Protein AF-A0A0Q4XYC4-F1 (afdb_monomer_lite)

Sequence (259 aa):
MAWRAELAKGFPEPFIATEAAGHSLASALCPRHVRDNAAMSAADFLLSPAVQAILKLAFSEPARAFAADDFARQAKLALPEVEATLAHLASSGVLVQADTADDQPPAWCANTAFVFYAELRRIALKSFAAAEPLRAMLRSKFKGQVERAFLLGEDPATQMLSLLIVHGEDAPDKAVLDQALKKLIKSRAIHQHVHALVMPATRFDALKAGDNLLAQLAVDTCIDISPSPQRKPATKAAATQPVGLLEKARRRLAGLTRA

pLDDT: mean 78.31, std 21.94, range [27.62, 97.31]

Structure (mmCIF, N/CA/C/O backbone):
data_AF-A0A0Q4XYC4-F1
#
_entry.id   AF-A0A0Q4XYC4-F1
#
loop_
_atom_site.group_PDB
_atom_site.id
_atom_site.type_symbol
_atom_site.label_atom_id
_atom_site.label_alt_id
_atom_site.label_comp_id
_atom_site.label_asym_id
_atom_site.label_entity_id
_atom_site.label_seq_id
_atom_site.pdbx_PDB_ins_code
_atom_site.Cartn_x
_atom_site.Cartn_y
_atom_site.Cartn_z
_atom_site.occupancy
_atom_site.B_iso_or_equiv
_atom_site.auth_seq_id
_atom_site.auth_comp_id
_atom_site.auth_asym_id
_atom_site.auth_atom_id
_atom_site.pdbx_PDB_model_num
ATOM 1 N N . MET A 1 1 ? 5.258 20.059 79.074 1.00 42.03 1 MET A N 1
ATOM 2 C CA . MET A 1 1 ? 5.550 21.053 78.018 1.00 42.03 1 MET A CA 1
ATOM 3 C C . MET A 1 1 ? 4.207 21.504 77.448 1.00 42.03 1 MET A C 1
ATOM 5 O O . MET A 1 1 ? 3.532 20.684 76.851 1.00 42.03 1 MET A O 1
ATOM 9 N N . ALA A 1 2 ? 3.617 22.561 78.020 1.00 36.78 2 ALA A N 1
ATOM 10 C CA . ALA A 1 2 ? 3.545 23.922 77.447 1.00 36.78 2 ALA A CA 1
ATOM 11 C C . ALA A 1 2 ? 2.663 23.962 76.170 1.00 36.78 2 ALA A C 1
ATOM 13 O O . ALA A 1 2 ? 3.102 23.497 75.130 1.00 36.78 2 ALA A O 1
ATOM 14 N N . TRP A 1 3 ? 1.345 24.192 76.297 1.00 29.52 3 TRP A N 1
ATOM 15 C CA . TRP A 1 3 ? 0.615 25.492 76.259 1.00 29.52 3 TRP A CA 1
ATOM 16 C C . TRP A 1 3 ? 0.383 25.970 74.801 1.00 29.52 3 TRP A C 1
ATOM 18 O O . TRP A 1 3 ? 1.356 26.226 74.111 1.00 29.52 3 TRP A O 1
ATOM 28 N N . ARG A 1 4 ? -0.821 25.861 74.204 1.00 41.88 4 ARG A N 1
ATOM 29 C CA . ARG A 1 4 ? -2.075 26.670 74.303 1.00 41.88 4 ARG A CA 1
ATOM 30 C C . ARG A 1 4 ? -2.125 27.809 73.261 1.00 41.88 4 ARG A C 1
ATOM 32 O O . ARG A 1 4 ? -1.137 28.515 73.114 1.00 41.88 4 ARG A O 1
ATOM 39 N N . ALA A 1 5 ? -3.346 28.040 72.753 1.00 44.34 5 ALA A N 1
ATOM 40 C CA . ALA A 1 5 ? -3.912 29.322 72.292 1.00 44.34 5 ALA A CA 1
ATOM 41 C C . ALA A 1 5 ? -3.428 29.889 70.933 1.00 44.34 5 ALA A C 1
ATOM 43 O O . ALA A 1 5 ? -2.279 29.704 70.571 1.00 44.34 5 ALA A O 1
ATOM 44 N N . GLU A 1 6 ? -4.176 30.664 70.137 1.00 37.88 6 GLU A N 1
ATOM 45 C CA . GLU A 1 6 ? -5.597 31.042 69.991 1.00 37.88 6 GLU A CA 1
ATOM 46 C C . GLU A 1 6 ? -5.649 32.114 68.865 1.00 37.88 6 GLU A C 1
ATOM 48 O O . GLU A 1 6 ? -4.623 32.718 68.560 1.00 37.88 6 GLU A O 1
ATOM 53 N N . LEU A 1 7 ? -6.855 32.407 68.355 1.00 40.38 7 LEU A N 1
ATOM 54 C CA . LEU A 1 7 ? -7.284 33.634 67.640 1.00 40.38 7 LEU A CA 1
ATOM 55 C C . LEU A 1 7 ? -6.906 33.754 66.144 1.00 40.38 7 LEU A C 1
ATOM 57 O O . LEU A 1 7 ? -5.739 33.767 65.791 1.00 40.38 7 LEU A O 1
ATOM 61 N N . ALA A 1 8 ? -7.830 33.741 65.171 1.00 38.34 8 ALA A N 1
ATOM 62 C CA . ALA A 1 8 ? -9.085 34.485 64.932 1.00 38.34 8 ALA A CA 1
ATOM 63 C C . ALA A 1 8 ? -8.911 35.857 64.239 1.00 38.34 8 ALA A C 1
ATOM 65 O O . ALA A 1 8 ? -8.097 36.669 64.668 1.00 38.34 8 ALA A O 1
ATOM 66 N N . LYS A 1 9 ? -9.850 36.125 63.304 1.00 38.41 9 LYS A N 1
ATOM 67 C CA . LYS A 1 9 ? -10.252 37.414 62.671 1.00 38.41 9 LYS A CA 1
ATOM 68 C C . LYS A 1 9 ? -9.410 37.840 61.449 1.00 38.41 9 LYS A C 1
ATOM 70 O O . LYS A 1 9 ? -8.196 37.810 61.515 1.00 38.41 9 LYS A O 1
ATOM 75 N N . GLY A 1 10 ? -9.961 38.289 60.316 1.00 32.56 10 GLY A N 1
ATOM 76 C CA . GLY A 1 10 ? -11.341 38.575 59.915 1.00 32.56 10 GLY A CA 1
ATOM 77 C C . GLY A 1 10 ? -11.403 39.287 58.543 1.00 32.56 10 GLY A C 1
ATOM 78 O O . GLY A 1 10 ? -10.365 39.689 58.027 1.00 32.56 10 GLY A O 1
ATOM 79 N N . PHE A 1 11 ? -12.647 39.498 58.070 1.00 35.94 11 PHE A N 1
ATOM 80 C CA . PHE A 1 11 ? -13.134 40.443 57.029 1.00 35.94 11 PHE A CA 1
ATOM 81 C C . PHE A 1 11 ? -12.948 40.087 55.527 1.00 35.94 11 PHE A C 1
ATOM 83 O O . PHE A 1 11 ? -11.969 39.438 55.182 1.00 35.94 11 PHE A O 1
ATOM 90 N N . PRO A 1 12 ? -13.788 40.617 54.597 1.00 48.38 12 PRO A N 1
ATOM 91 C CA . PRO A 1 12 ? -15.258 40.498 54.475 1.00 48.38 12 PRO A CA 1
ATOM 92 C C . PRO A 1 12 ? -15.746 40.180 53.020 1.00 48.38 12 PRO A C 1
ATOM 94 O O . PRO A 1 12 ? -15.005 40.325 52.055 1.00 48.38 12 PRO A O 1
ATOM 97 N N . GLU A 1 13 ? -17.021 39.801 52.857 1.00 42.50 13 GLU A N 1
ATOM 98 C CA . GLU A 1 13 ? -17.822 39.875 51.599 1.00 42.50 13 GLU A CA 1
ATOM 99 C C . GLU A 1 13 ? -18.320 41.330 51.357 1.00 42.50 13 GLU A C 1
ATOM 101 O O . GLU A 1 13 ? -18.255 42.126 52.299 1.00 42.50 13 GLU A O 1
ATOM 106 N N . PRO A 1 14 ? -19.038 41.692 50.268 1.00 54.28 14 PRO A N 1
ATOM 107 C CA . PRO A 1 14 ? -18.889 41.452 48.822 1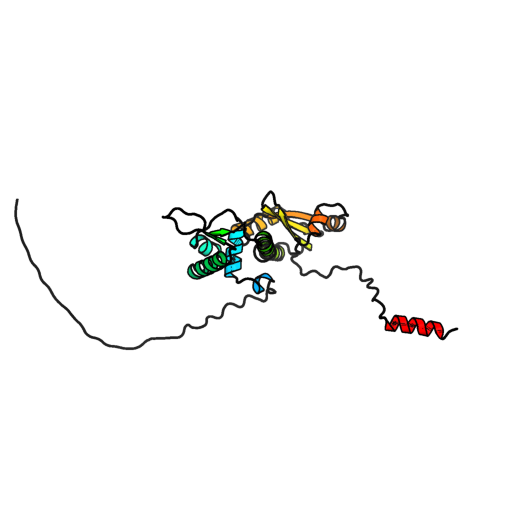.00 54.28 14 PRO A CA 1
ATOM 108 C C . PRO A 1 14 ? -18.769 42.797 48.039 1.00 54.28 14 PRO A C 1
ATOM 110 O O . PRO A 1 14 ? -19.031 43.868 48.589 1.00 54.28 14 PRO A O 1
ATOM 113 N N . PHE A 1 15 ? -18.445 42.787 46.736 1.00 33.12 15 PHE A N 1
ATOM 114 C CA . PHE A 1 15 ? -18.616 43.979 45.878 1.00 33.12 15 PHE A CA 1
ATOM 115 C C . PHE A 1 15 ? -19.348 43.651 44.571 1.00 33.12 15 PHE A C 1
ATOM 117 O O . PHE A 1 15 ? -19.123 42.620 43.940 1.00 33.12 15 PHE A O 1
ATOM 124 N N . ILE A 1 16 ? -20.271 44.547 44.227 1.00 35.12 16 ILE A N 1
ATOM 125 C CA . ILE A 1 16 ? -21.311 44.453 43.203 1.00 35.12 16 ILE A CA 1
ATOM 126 C C . ILE A 1 16 ? -20.808 44.953 41.835 1.00 35.12 16 ILE A C 1
ATOM 128 O O . ILE A 1 16 ? -20.151 45.982 41.770 1.00 35.12 16 ILE A O 1
ATOM 132 N N . ALA A 1 17 ? -21.194 44.201 40.794 1.00 35.34 17 ALA A N 1
ATOM 133 C CA . ALA A 1 17 ? -21.615 44.514 39.411 1.00 35.34 17 ALA A CA 1
ATOM 134 C C . ALA A 1 17 ? -21.085 45.720 38.593 1.00 35.34 17 ALA A C 1
ATOM 136 O O . ALA A 1 17 ? -20.744 46.778 39.104 1.00 35.34 17 ALA A O 1
ATOM 137 N N . THR A 1 18 ? -21.269 45.544 37.269 1.00 32.78 18 THR A N 1
ATOM 138 C CA . THR A 1 18 ? -21.158 46.464 36.105 1.00 32.78 18 THR A CA 1
ATOM 139 C C . THR A 1 18 ? -19.729 46.646 35.562 1.00 32.78 18 THR A C 1
ATOM 141 O O . THR A 1 18 ? -18.794 46.770 36.332 1.00 32.78 18 THR A O 1
ATOM 144 N N . GLU A 1 19 ? -19.426 46.580 34.260 1.00 32.19 19 GLU A N 1
ATOM 145 C CA . GLU A 1 19 ? -20.220 46.855 33.060 1.00 32.19 19 GLU A CA 1
ATOM 146 C C . GLU A 1 19 ? -19.520 46.318 31.783 1.00 32.19 19 GLU A C 1
ATOM 148 O O . GLU A 1 19 ? -18.305 46.152 31.745 1.00 32.19 19 GLU A O 1
ATOM 153 N N . ALA A 1 20 ? -20.331 46.146 30.734 1.00 32.88 20 ALA A N 1
ATOM 154 C CA . ALA A 1 20 ? -20.041 46.417 29.320 1.00 32.88 20 ALA A CA 1
ATOM 155 C C . ALA A 1 20 ? -19.040 45.560 28.501 1.00 32.88 20 ALA A C 1
ATOM 157 O O . ALA A 1 20 ? -17.834 45.764 28.475 1.00 32.88 20 ALA A O 1
ATOM 158 N N . ALA A 1 21 ? -19.655 44.729 27.648 1.00 36.78 21 ALA A N 1
ATOM 159 C CA . ALA A 1 21 ? -19.554 44.794 26.184 1.00 36.78 21 ALA A CA 1
ATOM 160 C C . ALA A 1 21 ? -18.179 44.621 25.505 1.00 36.78 21 ALA A C 1
ATOM 162 O O . ALA A 1 21 ? -17.390 45.547 25.355 1.00 36.78 21 ALA A O 1
ATOM 163 N N . GLY A 1 22 ? -18.000 43.440 24.907 1.00 32.88 22 GLY A N 1
ATOM 164 C CA . GLY A 1 22 ? -16.960 43.183 23.911 1.00 32.88 22 GLY A CA 1
ATOM 165 C C . GLY A 1 22 ? -17.060 41.809 23.246 1.00 32.88 22 GLY A C 1
ATOM 166 O O . GLY A 1 22 ? -16.036 41.201 22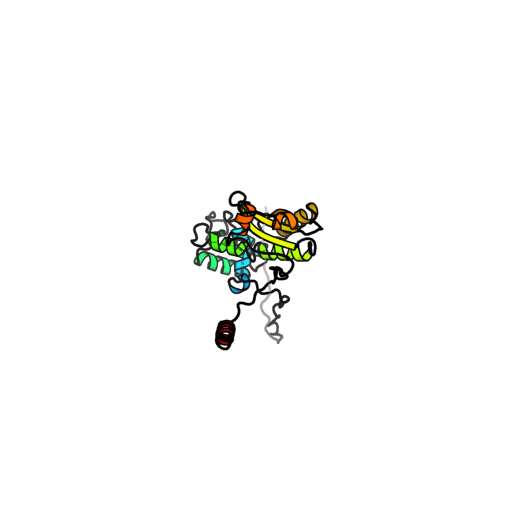.959 1.00 32.88 22 GLY A O 1
ATOM 167 N N . HIS A 1 23 ? -18.268 41.276 23.020 1.00 33.59 23 HIS A N 1
ATOM 168 C CA . HIS A 1 23 ? -18.441 40.055 22.224 1.00 33.59 23 HIS A CA 1
ATOM 169 C C . HIS A 1 23 ? -18.255 40.379 20.737 1.00 33.59 23 HIS A C 1
ATOM 171 O O . HIS A 1 23 ? -19.210 40.683 20.026 1.00 33.59 23 HIS A O 1
ATOM 177 N N . SER A 1 24 ? -17.011 40.300 20.265 1.00 34.34 24 SER A N 1
ATOM 178 C CA . SER A 1 24 ? -16.716 40.182 18.838 1.00 34.34 24 SER A CA 1
ATOM 179 C C . SER A 1 24 ? -16.938 38.730 18.409 1.00 34.34 24 SER A C 1
ATOM 181 O O . SER A 1 24 ? -16.045 37.885 18.468 1.00 34.34 24 SER A O 1
ATOM 183 N N . LEU A 1 25 ? -18.177 38.430 18.019 1.00 37.84 25 LEU A N 1
ATOM 184 C CA . LEU A 1 25 ? -18.537 37.233 17.266 1.00 37.84 25 LEU A CA 1
ATOM 185 C C . LEU A 1 25 ? -18.182 37.458 15.793 1.00 37.84 25 LEU A C 1
ATOM 187 O O . LEU A 1 25 ? -19.028 37.849 14.996 1.00 37.84 25 LEU A O 1
ATOM 191 N N . ALA A 1 26 ? -16.925 37.219 15.431 1.00 35.62 26 ALA A N 1
ATOM 192 C CA . ALA A 1 26 ? -16.516 37.108 14.033 1.00 35.62 26 ALA A CA 1
ATOM 193 C C . ALA A 1 26 ? -15.225 36.291 13.913 1.00 35.62 26 ALA A C 1
ATOM 195 O O . ALA A 1 26 ? -14.146 36.819 13.667 1.00 35.62 26 ALA A O 1
ATOM 196 N N . SER A 1 27 ? -15.332 34.975 14.085 1.00 32.88 27 SER A N 1
ATOM 197 C CA . SER A 1 27 ? -14.345 34.048 13.524 1.00 32.88 27 SER A CA 1
ATOM 198 C C . SER A 1 27 ? -15.055 32.784 13.052 1.00 32.88 27 SER A C 1
ATOM 200 O O . SER A 1 27 ? -14.853 31.676 13.538 1.00 32.88 27 SER A O 1
ATOM 202 N N . ALA A 1 28 ? -15.988 32.997 12.127 1.00 39.00 28 ALA A N 1
ATOM 203 C CA . ALA A 1 28 ? -16.509 31.955 11.268 1.00 39.00 28 ALA A CA 1
ATOM 204 C C . ALA A 1 28 ? -15.809 32.088 9.912 1.00 39.00 28 ALA A C 1
ATOM 206 O O . ALA A 1 28 ? -15.705 33.188 9.376 1.00 39.00 28 ALA A O 1
ATOM 207 N N . LEU A 1 29 ? -15.409 30.936 9.367 1.00 37.00 29 LEU A N 1
ATOM 208 C CA . LEU A 1 29 ? -14.999 30.723 7.976 1.00 37.00 29 LEU A CA 1
ATOM 209 C C . LEU A 1 29 ? -13.562 31.147 7.638 1.00 37.00 29 LEU A C 1
ATOM 211 O O . LEU A 1 29 ? -13.324 31.998 6.787 1.00 37.00 29 LEU A O 1
ATOM 215 N N . CYS A 1 30 ? -12.582 30.431 8.196 1.00 27.62 30 CYS A N 1
ATOM 216 C CA . CYS A 1 30 ? -11.337 30.230 7.457 1.00 27.62 30 CYS A CA 1
ATOM 217 C C . CYS A 1 30 ? -11.633 29.297 6.267 1.00 27.62 30 CYS A C 1
ATOM 219 O O . CYS A 1 30 ? -12.065 28.159 6.486 1.00 27.62 30 CYS A O 1
ATOM 221 N N . PRO A 1 31 ? -11.419 29.731 5.015 1.00 36.09 31 PRO A N 1
ATOM 222 C CA . PRO A 1 31 ? -11.586 28.864 3.863 1.00 36.09 31 PRO A CA 1
ATOM 223 C C . PRO A 1 31 ? -10.557 27.735 3.949 1.00 36.09 31 PRO A C 1
ATOM 225 O O . PRO A 1 31 ? -9.351 27.971 4.060 1.00 36.09 31 PRO A O 1
ATOM 228 N N . ARG A 1 32 ? -11.048 26.489 3.915 1.00 41.69 32 ARG A N 1
ATOM 229 C CA . ARG A 1 32 ? -10.218 25.303 3.685 1.00 41.69 32 ARG A CA 1
ATOM 230 C C . ARG A 1 32 ? -9.348 25.600 2.469 1.00 41.69 32 ARG A C 1
ATOM 232 O O . ARG A 1 32 ? -9.882 25.897 1.404 1.00 41.69 32 ARG A O 1
ATOM 239 N N . HIS A 1 33 ? -8.030 25.543 2.652 1.00 35.53 33 HIS A N 1
ATOM 240 C CA . HIS A 1 33 ? -7.063 25.584 1.564 1.00 35.53 33 HIS A CA 1
ATOM 241 C C . HIS A 1 33 ? -7.527 24.612 0.476 1.00 35.53 33 HIS A C 1
ATOM 243 O O . HIS A 1 33 ? -7.478 23.393 0.662 1.00 35.53 33 HIS A O 1
ATOM 249 N N . VAL A 1 34 ? -8.003 25.162 -0.640 1.00 39.78 34 VAL A N 1
ATOM 250 C CA . VAL A 1 34 ? -8.148 24.428 -1.890 1.00 39.78 34 VAL A CA 1
ATOM 251 C C . VAL A 1 34 ? -6.723 24.062 -2.270 1.00 39.78 34 VAL A C 1
ATOM 253 O O . VAL A 1 34 ? -5.962 24.905 -2.736 1.00 39.78 34 VAL A O 1
ATOM 256 N N . ARG A 1 35 ? -6.317 22.830 -1.944 1.00 41.34 35 ARG A N 1
ATOM 257 C CA . ARG A 1 35 ? -5.076 22.274 -2.475 1.00 41.34 35 ARG A CA 1
ATOM 258 C C . ARG A 1 35 ? -5.187 22.328 -3.989 1.00 41.34 35 ARG A C 1
ATOM 260 O O . ARG A 1 35 ? -6.224 21.962 -4.542 1.00 41.34 35 ARG A O 1
ATOM 267 N N . ASP A 1 36 ? -4.113 22.810 -4.601 1.00 37.78 36 ASP A N 1
ATOM 268 C CA . ASP A 1 36 ? -3.897 22.853 -6.038 1.00 37.78 36 ASP A CA 1
ATOM 269 C C . ASP A 1 36 ? -4.435 21.595 -6.708 1.00 37.78 36 ASP A C 1
ATOM 271 O O . ASP A 1 36 ? -4.312 20.503 -6.153 1.00 37.78 36 ASP A O 1
ATOM 275 N N . ASN A 1 37 ? -5.024 21.794 -7.886 1.00 36.94 37 ASN A N 1
ATOM 276 C CA . ASN A 1 37 ? -5.755 20.854 -8.733 1.00 36.94 37 ASN A CA 1
ATOM 277 C C . ASN A 1 37 ? -4.949 19.566 -9.043 1.00 36.94 37 ASN A C 1
ATOM 279 O O . ASN A 1 37 ? -4.514 19.313 -10.165 1.00 36.94 37 ASN A O 1
ATOM 283 N N . ALA A 1 38 ? -4.711 18.744 -8.026 1.00 47.34 38 ALA A N 1
ATOM 284 C CA . ALA A 1 38 ? -4.333 17.356 -8.139 1.00 47.34 38 ALA A CA 1
ATOM 285 C C . ALA A 1 38 ? -5.614 16.644 -8.550 1.00 47.34 38 ALA A C 1
ATOM 287 O O . ALA A 1 38 ? -6.611 16.719 -7.833 1.00 47.34 38 ALA A O 1
ATOM 288 N N . ALA A 1 39 ? -5.611 16.029 -9.733 1.00 55.31 39 ALA A N 1
ATOM 289 C CA . ALA A 1 39 ? -6.719 15.204 -10.196 1.00 55.31 39 ALA A CA 1
ATOM 290 C C . ALA A 1 39 ? -7.244 14.358 -9.024 1.00 55.31 39 ALA A C 1
ATOM 292 O O . ALA A 1 39 ? -6.461 13.616 -8.429 1.00 55.31 39 ALA A O 1
ATOM 293 N N . MET A 1 40 ? -8.521 14.542 -8.661 1.00 61.59 40 MET A N 1
ATOM 294 C CA . MET A 1 40 ? -9.133 13.836 -7.534 1.00 61.59 40 MET A CA 1
ATOM 295 C C . MET A 1 40 ? -8.880 12.341 -7.705 1.00 61.59 40 MET A C 1
ATOM 297 O O . MET A 1 40 ? -9.225 11.770 -8.744 1.00 61.59 40 MET A O 1
ATOM 301 N N . SER A 1 41 ? -8.223 11.719 -6.725 1.00 68.75 41 SER A N 1
ATOM 302 C CA . SER A 1 41 ? -7.987 10.282 -6.777 1.00 68.75 41 SER A CA 1
ATOM 303 C C . SER A 1 41 ? -9.327 9.570 -6.591 1.00 68.75 41 SER A C 1
ATOM 305 O O . SER A 1 41 ? -10.210 10.069 -5.895 1.00 68.75 41 SER A O 1
ATOM 307 N N . ALA A 1 42 ? -9.500 8.379 -7.169 1.00 74.38 42 ALA A N 1
ATOM 308 C CA . ALA A 1 42 ? -10.733 7.603 -6.995 1.00 74.38 42 ALA A CA 1
ATOM 309 C C . ALA A 1 42 ? -11.053 7.343 -5.508 1.00 74.38 42 ALA A C 1
ATOM 311 O O . ALA A 1 42 ? -12.215 7.262 -5.119 1.00 74.38 42 ALA A O 1
ATOM 312 N N . ALA A 1 43 ? -10.024 7.269 -4.661 1.00 79.50 43 ALA A N 1
ATOM 313 C CA . ALA A 1 43 ? -10.194 7.138 -3.221 1.00 79.50 43 ALA A CA 1
ATOM 314 C C . ALA A 1 43 ? -10.783 8.384 -2.548 1.00 79.50 43 ALA A C 1
ATOM 316 O O . ALA A 1 43 ? -11.537 8.231 -1.594 1.00 79.50 43 ALA A O 1
ATOM 317 N N . ASP A 1 44 ? -10.488 9.589 -3.045 1.00 82.06 44 ASP A N 1
ATOM 318 C CA . ASP A 1 44 ? -11.019 10.844 -2.489 1.00 82.06 44 ASP A CA 1
ATOM 319 C C . ASP A 1 44 ? -12.529 10.967 -2.709 1.00 82.06 44 ASP A C 1
ATOM 321 O O . ASP A 1 44 ? -13.221 11.632 -1.941 1.00 82.06 44 ASP A O 1
ATOM 325 N N . PHE A 1 45 ? -13.043 10.289 -3.738 1.00 84.31 45 PHE A N 1
ATOM 326 C CA . PHE A 1 45 ? -14.475 10.157 -3.983 1.00 84.31 45 PHE A CA 1
ATOM 327 C C . PHE A 1 45 ? -15.136 9.113 -3.069 1.00 84.31 45 PHE A C 1
ATOM 329 O O . PHE A 1 45 ? -16.256 9.319 -2.613 1.00 84.31 45 PHE A O 1
ATOM 336 N N . LEU A 1 46 ? -14.461 7.987 -2.811 1.00 86.56 46 LEU A N 1
ATOM 337 C CA . LEU A 1 46 ? -15.045 6.846 -2.095 1.00 86.56 46 LEU A CA 1
ATOM 338 C C . LEU A 1 46 ? -14.913 6.935 -0.570 1.00 86.56 46 LEU A C 1
ATOM 340 O O . LEU A 1 46 ? -15.765 6.415 0.145 1.00 86.56 46 LEU A O 1
ATOM 344 N N . LEU A 1 47 ? -13.832 7.530 -0.065 1.00 91.12 47 LEU A N 1
ATOM 345 C CA . LEU A 1 47 ? -13.448 7.473 1.343 1.00 91.12 47 LEU A CA 1
ATOM 346 C C . LEU A 1 47 ? -13.040 8.856 1.837 1.00 91.12 47 LEU A C 1
ATOM 348 O O . LEU A 1 47 ? -12.224 9.539 1.213 1.00 91.12 47 LEU A O 1
ATOM 352 N N . SER A 1 48 ? -13.550 9.241 3.007 1.00 93.06 48 SER A N 1
ATOM 353 C CA . SER A 1 48 ? -13.161 10.504 3.630 1.00 93.06 48 SER A CA 1
ATOM 354 C C . SER A 1 48 ? -11.660 10.515 3.966 1.00 93.06 48 SER A C 1
ATOM 356 O O . SER A 1 48 ? -11.083 9.461 4.257 1.00 93.06 48 SER A O 1
ATOM 358 N N . PRO A 1 49 ? -11.005 11.690 3.995 1.00 92.44 49 PRO A N 1
ATOM 359 C CA . PRO A 1 49 ? -9.589 11.783 4.351 1.00 92.44 49 PRO A CA 1
ATOM 360 C C . PRO A 1 49 ? -9.251 11.168 5.717 1.00 92.44 49 PRO A C 1
ATOM 362 O O . PRO A 1 49 ? -8.186 10.567 5.863 1.00 92.44 49 PRO A O 1
ATOM 365 N N . ALA A 1 50 ? -10.159 11.271 6.695 1.00 94.62 50 ALA A N 1
ATOM 366 C CA . ALA A 1 50 ? -9.994 10.666 8.014 1.00 94.62 50 ALA A CA 1
ATOM 367 C C . ALA A 1 50 ? -9.986 9.130 7.945 1.00 94.62 50 ALA A C 1
ATOM 369 O O . ALA A 1 50 ? -9.075 8.492 8.478 1.00 94.62 50 ALA A O 1
ATOM 370 N N . VAL A 1 51 ? -10.937 8.539 7.207 1.00 96.12 51 VAL A N 1
ATOM 371 C CA . VAL A 1 51 ? -10.983 7.088 6.960 1.00 96.12 51 VAL A CA 1
ATOM 372 C C . VAL A 1 51 ? -9.721 6.638 6.236 1.00 96.12 51 VAL A C 1
ATOM 374 O O . VAL A 1 51 ? -9.069 5.697 6.679 1.00 96.12 51 VAL A O 1
ATOM 377 N N . GLN A 1 52 ? -9.325 7.332 5.166 1.00 95.06 52 GLN A N 1
ATOM 378 C CA . GLN A 1 52 ? -8.098 7.004 4.445 1.00 95.06 52 GLN A CA 1
ATOM 379 C C . GLN A 1 52 ? -6.883 7.013 5.383 1.00 95.06 52 GLN A C 1
ATOM 381 O O . GLN A 1 52 ? -6.099 6.070 5.370 1.00 95.06 52 GLN A O 1
ATOM 386 N N . ALA A 1 53 ? -6.721 8.039 6.223 1.00 94.00 53 ALA A N 1
ATOM 387 C CA . ALA A 1 53 ? -5.573 8.150 7.121 1.00 94.00 53 ALA A CA 1
ATOM 388 C C . ALA A 1 53 ? -5.525 7.035 8.182 1.00 94.00 53 ALA A C 1
ATOM 390 O O . ALA A 1 53 ? -4.451 6.489 8.433 1.00 94.00 53 ALA A O 1
ATOM 391 N N . ILE A 1 54 ? -6.672 6.650 8.751 1.00 95.56 54 ILE A N 1
ATOM 392 C CA . ILE A 1 54 ? -6.757 5.519 9.687 1.00 95.56 54 ILE A CA 1
ATOM 393 C C . ILE A 1 54 ? -6.451 4.199 8.971 1.00 95.56 54 ILE A C 1
ATOM 395 O O . ILE A 1 54 ? -5.627 3.420 9.450 1.00 95.56 54 ILE A O 1
ATOM 399 N N . LEU A 1 55 ? -7.032 3.966 7.789 1.00 95.50 55 LEU A N 1
ATOM 400 C CA . LEU A 1 55 ? -6.799 2.739 7.021 1.00 95.50 55 LEU A CA 1
ATOM 401 C C . LEU A 1 55 ? -5.348 2.608 6.531 1.00 95.50 55 LEU A C 1
ATOM 403 O O . LEU A 1 55 ? -4.833 1.493 6.495 1.00 95.50 55 LEU A O 1
ATOM 407 N N . LYS A 1 56 ? -4.654 3.716 6.211 1.00 93.62 56 LYS A N 1
ATOM 408 C CA . LYS A 1 56 ? -3.211 3.697 5.876 1.00 93.62 56 LYS A CA 1
ATOM 409 C C . LYS A 1 56 ? -2.382 3.025 6.962 1.00 93.62 56 LYS A C 1
ATOM 411 O O . LYS A 1 56 ? -1.456 2.283 6.638 1.00 93.62 56 LYS A O 1
ATOM 416 N N . LEU A 1 57 ? -2.702 3.324 8.220 1.00 93.56 57 LEU A N 1
ATOM 417 C CA . LEU A 1 57 ? -1.994 2.795 9.376 1.00 93.56 57 LEU A CA 1
ATOM 418 C C . LEU A 1 57 ? -2.489 1.391 9.734 1.00 93.56 57 LEU A C 1
ATOM 420 O O . LEU A 1 57 ? -1.691 0.472 9.853 1.00 93.56 57 LEU A O 1
ATOM 424 N N . ALA A 1 58 ? -3.803 1.191 9.847 1.00 94.31 58 ALA A N 1
ATOM 425 C CA . ALA A 1 58 ? -4.351 -0.105 10.243 1.00 94.31 58 ALA A CA 1
ATOM 426 C C . ALA A 1 58 ? -3.984 -1.222 9.249 1.00 94.31 58 ALA A C 1
ATOM 428 O O . ALA A 1 58 ? -3.697 -2.343 9.651 1.00 94.31 58 ALA A O 1
ATOM 429 N N . PHE A 1 59 ? -3.940 -0.931 7.946 1.00 93.12 59 PHE A N 1
ATOM 430 C CA . PHE A 1 59 ? -3.582 -1.931 6.937 1.00 93.12 59 PHE A CA 1
ATOM 431 C C . PHE A 1 59 ? -2.081 -2.092 6.706 1.00 93.12 59 PHE A C 1
ATOM 433 O O . PHE A 1 59 ? -1.690 -3.024 5.997 1.00 93.12 59 PHE A O 1
ATOM 440 N N . SER A 1 60 ? -1.239 -1.237 7.295 1.00 89.31 60 SER A N 1
ATOM 441 C CA . SER A 1 60 ? 0.211 -1.417 7.225 1.00 89.31 60 SER A CA 1
ATOM 442 C C . SER A 1 60 ? 0.691 -2.577 8.067 1.00 89.31 60 SER A C 1
ATOM 444 O O . SER A 1 60 ? 1.548 -3.339 7.640 1.00 89.31 60 SER A O 1
ATOM 446 N N . GLU A 1 61 ? 0.121 -2.689 9.259 1.00 88.81 61 GLU A N 1
ATOM 447 C CA . GLU A 1 61 ? 0.450 -3.692 10.257 1.00 88.81 61 GLU A CA 1
ATOM 448 C C . GLU A 1 61 ? -0.880 -4.259 10.773 1.00 88.81 61 GLU A C 1
ATOM 450 O O . GLU A 1 61 ? -1.309 -3.909 11.869 1.00 88.81 61 GLU A O 1
ATOM 455 N N . PRO A 1 62 ? -1.579 -5.100 9.988 1.00 89.94 62 PRO A N 1
ATOM 456 C CA . PRO A 1 62 ? -2.957 -5.492 10.296 1.00 89.94 62 PRO A CA 1
ATOM 457 C C . PRO A 1 62 ? -3.106 -6.266 11.608 1.00 89.94 62 PRO A C 1
ATOM 459 O O . PRO A 1 62 ? -4.152 -6.189 12.242 1.00 89.94 62 PRO A O 1
ATOM 462 N N . ALA A 1 63 ? -2.056 -6.972 12.035 1.00 88.06 63 ALA A N 1
ATOM 463 C CA . ALA A 1 63 ? -2.016 -7.684 13.310 1.00 88.06 63 ALA A CA 1
ATOM 464 C C . ALA A 1 63 ? -1.750 -6.766 14.519 1.00 88.06 63 ALA A C 1
ATOM 466 O O . ALA A 1 63 ? -1.878 -7.202 15.660 1.00 88.06 63 ALA A O 1
ATOM 467 N N . ARG A 1 64 ? -1.346 -5.512 14.294 1.00 91.44 64 ARG A N 1
ATOM 468 C CA . ARG A 1 64 ? -1.002 -4.578 15.363 1.00 91.44 64 ARG A CA 1
ATOM 469 C C . ARG A 1 64 ? -2.222 -3.766 15.777 1.00 91.44 64 ARG A C 1
ATOM 471 O O . ARG A 1 64 ? -2.899 -3.170 14.943 1.00 91.44 64 ARG A O 1
ATOM 478 N N . ALA A 1 65 ? -2.452 -3.706 17.084 1.00 93.06 65 ALA A N 1
ATOM 479 C CA . ALA A 1 65 ? -3.425 -2.807 17.680 1.00 93.06 65 ALA A CA 1
ATOM 480 C C . ALA A 1 65 ? -2.797 -1.438 17.974 1.00 93.06 65 ALA A C 1
ATOM 482 O O . ALA A 1 65 ? -1.631 -1.341 18.369 1.00 93.06 65 ALA A O 1
ATOM 483 N N . PHE A 1 66 ? -3.578 -0.382 17.777 1.00 93.75 66 PHE A N 1
ATOM 484 C CA . PHE A 1 66 ? -3.181 1.003 18.015 1.00 93.75 66 PHE A CA 1
ATOM 485 C C . PHE A 1 66 ? -4.225 1.692 18.890 1.00 93.75 66 PHE A C 1
ATOM 487 O O . PHE A 1 66 ? -5.423 1.531 18.657 1.00 93.75 66 PHE A O 1
ATOM 494 N N . ALA A 1 67 ? -3.781 2.488 19.861 1.00 94.50 67 ALA A N 1
ATOM 495 C CA . ALA A 1 67 ? -4.678 3.348 20.630 1.00 94.50 67 ALA A CA 1
ATOM 496 C C . ALA A 1 67 ? -5.151 4.549 19.785 1.00 94.50 67 ALA A C 1
ATOM 498 O O . ALA A 1 67 ? -4.525 4.915 18.784 1.00 94.50 67 ALA A O 1
ATOM 499 N N . ALA A 1 68 ? -6.227 5.216 20.204 1.00 94.88 68 ALA A N 1
ATOM 500 C CA . ALA A 1 68 ? -6.772 6.379 19.494 1.00 94.88 68 ALA A CA 1
ATOM 501 C C . ALA A 1 68 ? -5.745 7.520 19.421 1.00 94.88 68 ALA A C 1
ATOM 503 O O . ALA A 1 68 ? -5.580 8.141 18.372 1.00 94.88 68 ALA A O 1
ATOM 504 N N . ASP A 1 69 ? -4.967 7.718 20.488 1.00 94.25 69 ASP A N 1
ATOM 505 C CA . ASP A 1 69 ? -3.870 8.689 20.527 1.00 94.25 69 ASP A CA 1
ATOM 506 C C . ASP A 1 69 ? -2.755 8.374 19.520 1.00 94.25 69 ASP A C 1
ATOM 508 O O . ASP A 1 69 ? -2.128 9.281 18.957 1.00 94.25 69 ASP A O 1
ATOM 512 N N . ASP A 1 70 ? -2.503 7.089 19.250 1.00 93.06 70 ASP A N 1
ATOM 513 C CA . ASP A 1 70 ? -1.552 6.681 18.220 1.00 93.06 70 ASP A CA 1
ATOM 514 C C . ASP A 1 70 ? -2.077 7.024 16.832 1.00 93.06 70 ASP A C 1
ATOM 516 O O . ASP A 1 70 ? -1.327 7.582 16.026 1.00 93.06 70 ASP A O 1
ATOM 520 N N . PHE A 1 71 ? -3.356 6.758 16.561 1.00 94.25 71 PHE A N 1
ATOM 521 C CA . PHE A 1 71 ? -3.994 7.181 15.318 1.00 94.25 71 PHE A CA 1
ATOM 522 C C . PHE A 1 71 ? -3.964 8.703 15.168 1.00 94.25 71 PHE A C 1
ATOM 524 O O . PHE A 1 71 ? -3.499 9.183 14.138 1.00 94.25 71 PHE A O 1
ATOM 531 N N . ALA A 1 72 ? -4.353 9.472 16.187 1.00 94.31 72 ALA A N 1
ATOM 532 C CA . ALA A 1 72 ? -4.345 10.937 16.150 1.00 94.31 72 ALA A CA 1
ATOM 533 C C . ALA A 1 72 ? -2.951 11.494 15.829 1.00 94.31 72 ALA A C 1
ATOM 535 O O . ALA A 1 72 ? -2.779 12.291 14.900 1.00 94.31 72 ALA A O 1
ATOM 536 N N . ARG A 1 73 ? -1.919 10.991 16.518 1.00 93.00 73 ARG A N 1
ATOM 537 C CA . ARG A 1 73 ? -0.524 11.398 16.308 1.00 93.00 73 ARG A CA 1
ATOM 538 C C . ARG A 1 73 ? 0.004 11.019 14.925 1.00 93.00 73 ARG A C 1
ATOM 540 O O . ARG A 1 73 ? 0.760 11.784 14.324 1.00 93.00 73 ARG A O 1
ATOM 547 N N . GLN A 1 74 ? -0.325 9.828 14.429 1.00 90.25 74 GLN A N 1
ATOM 548 C CA . GLN A 1 74 ? 0.199 9.328 13.154 1.00 90.25 74 GLN A CA 1
ATOM 549 C C . GLN A 1 74 ? -0.554 9.889 11.945 1.00 90.25 74 GLN A C 1
ATOM 551 O O . GLN A 1 74 ? 0.087 10.296 10.976 1.00 90.25 74 GLN A O 1
ATOM 556 N N . ALA A 1 75 ? -1.881 9.965 12.025 1.00 88.44 75 ALA A N 1
ATOM 557 C CA . ALA A 1 75 ? -2.755 10.513 10.993 1.00 88.44 75 ALA A CA 1
ATOM 558 C C . ALA A 1 75 ? -2.767 12.051 10.969 1.00 88.44 75 ALA A C 1
ATOM 560 O O . ALA A 1 75 ? -3.202 12.633 9.977 1.00 88.44 75 ALA A O 1
ATOM 561 N N . LYS A 1 76 ? -2.256 12.709 12.025 1.00 90.75 76 LYS A N 1
ATOM 562 C CA . LYS A 1 76 ? -2.314 14.169 12.230 1.00 90.75 76 LYS A CA 1
ATOM 563 C C . LYS A 1 76 ? -3.756 14.688 12.226 1.00 90.75 76 LYS A C 1
ATOM 565 O O . LYS A 1 76 ? -4.052 15.708 11.605 1.00 90.75 76 LYS A O 1
ATOM 570 N N . LEU A 1 77 ? -4.632 13.957 12.904 1.00 93.56 77 LEU A N 1
ATOM 571 C CA . LEU A 1 77 ? -6.050 14.272 13.061 1.00 93.56 77 LEU A CA 1
ATOM 572 C C . LEU A 1 77 ? -6.340 14.632 14.518 1.00 93.56 77 LEU A C 1
ATOM 574 O O . LEU A 1 77 ? -5.604 14.229 15.421 1.00 93.56 77 LEU A O 1
ATOM 578 N N . ALA A 1 78 ? -7.411 15.388 14.745 1.00 95.50 78 ALA A N 1
ATOM 579 C CA . ALA A 1 78 ? -7.873 15.668 16.098 1.00 95.50 78 ALA A CA 1
ATOM 580 C C . ALA A 1 78 ? -8.447 14.390 16.730 1.00 95.50 78 ALA A C 1
ATOM 582 O O . ALA A 1 78 ? -9.140 13.626 16.059 1.00 95.50 78 ALA A O 1
ATOM 583 N N . LEU A 1 79 ? -8.195 14.177 18.024 1.00 95.44 79 LEU A N 1
ATOM 584 C CA . LEU A 1 79 ? -8.633 12.967 18.727 1.00 95.44 79 LEU A CA 1
ATOM 585 C C . LEU A 1 79 ? -10.151 12.696 18.599 1.00 95.44 79 LEU A C 1
ATOM 587 O O . LEU A 1 79 ? -10.492 11.577 18.226 1.00 95.44 79 LEU A O 1
ATOM 591 N N . PRO A 1 80 ? -11.060 13.685 18.744 1.00 95.94 80 PRO A N 1
ATOM 592 C CA . PRO A 1 80 ? -12.496 13.429 18.587 1.00 95.94 80 PRO A CA 1
ATOM 593 C C . PRO A 1 80 ? -12.892 12.968 17.174 1.00 95.94 80 PRO A C 1
ATOM 595 O O . PRO A 1 80 ? -13.806 12.165 17.005 1.00 95.94 80 PRO A O 1
ATOM 598 N N . GLU A 1 81 ? -12.198 13.460 16.139 1.00 96.69 81 GLU A N 1
ATOM 599 C CA . GLU A 1 81 ? -12.418 13.028 14.750 1.00 96.69 81 GLU A CA 1
ATOM 600 C C . GLU A 1 81 ? -11.951 11.580 14.546 1.00 96.69 81 GLU A C 1
ATOM 602 O O . GLU A 1 81 ? -12.609 10.798 13.853 1.00 96.69 81 GLU A O 1
ATOM 607 N N . VAL A 1 82 ? -10.838 11.206 15.182 1.00 97.06 82 VAL A N 1
ATOM 608 C CA . VAL A 1 82 ? -10.317 9.837 15.175 1.00 97.06 82 VAL A CA 1
ATOM 609 C C . VAL A 1 82 ? -11.276 8.888 15.877 1.00 97.06 82 VAL A C 1
ATOM 611 O O . VAL A 1 82 ? -11.656 7.891 15.276 1.00 97.06 82 VAL A O 1
ATOM 614 N N . GLU A 1 83 ? -11.715 9.201 17.093 1.00 95.88 83 GLU A N 1
ATOM 615 C CA . GLU A 1 83 ? -12.640 8.362 17.866 1.00 95.88 83 GLU A CA 1
ATOM 616 C C . GLU A 1 83 ? -13.957 8.128 17.118 1.00 95.88 83 GLU A C 1
ATOM 618 O O . GLU A 1 83 ? -14.400 6.985 16.985 1.00 95.88 83 GLU A O 1
ATOM 623 N N . ALA A 1 84 ? -14.539 9.184 16.538 1.00 96.62 84 ALA A N 1
ATOM 624 C CA . ALA A 1 84 ? -15.744 9.068 15.720 1.00 96.62 84 ALA A CA 1
ATOM 625 C C . ALA A 1 84 ? -15.524 8.170 14.489 1.00 96.62 84 ALA A C 1
ATOM 627 O O . ALA A 1 84 ? -16.372 7.338 14.152 1.00 96.62 84 ALA A O 1
ATOM 628 N N . THR A 1 85 ? -14.372 8.300 13.826 1.00 97.31 85 THR A N 1
ATOM 629 C CA . THR A 1 85 ? -14.048 7.489 12.646 1.00 97.31 85 THR A CA 1
ATOM 630 C C . THR A 1 85 ? -13.756 6.032 13.016 1.00 97.31 85 THR A C 1
ATOM 632 O O . THR A 1 85 ? -14.184 5.125 12.303 1.00 97.31 85 THR A O 1
ATOM 635 N N . LEU A 1 86 ? -13.080 5.782 14.141 1.00 96.81 86 LEU A N 1
ATOM 636 C CA . LEU A 1 86 ? -12.828 4.438 14.665 1.00 96.81 86 LEU A CA 1
ATOM 637 C C . LEU A 1 86 ? -14.136 3.740 15.036 1.00 96.81 86 LEU A C 1
ATOM 639 O O . LEU A 1 86 ? -14.341 2.600 14.627 1.00 96.81 86 LEU A O 1
ATOM 643 N N . ALA A 1 87 ? -15.055 4.431 15.716 1.00 96.06 87 ALA A N 1
ATOM 644 C CA . ALA A 1 87 ? -16.381 3.898 16.022 1.00 96.06 87 ALA A CA 1
ATOM 645 C C . ALA A 1 87 ? -17.166 3.549 14.743 1.00 96.06 87 ALA A C 1
ATOM 647 O O . ALA A 1 87 ? -17.784 2.486 14.650 1.00 96.06 87 ALA A O 1
ATOM 648 N N . HIS A 1 88 ? -17.093 4.397 13.711 1.00 96.62 88 HIS A N 1
ATOM 649 C CA . HIS A 1 88 ? -17.723 4.121 12.420 1.00 96.62 88 HIS A CA 1
ATOM 650 C C . HIS A 1 88 ? -17.124 2.883 11.723 1.00 96.62 88 HIS A C 1
ATOM 652 O O . HIS A 1 88 ? -17.854 1.997 11.272 1.00 96.62 88 HIS A O 1
ATOM 658 N N . LEU A 1 89 ? -15.796 2.770 11.676 1.00 96.75 89 LEU A N 1
ATOM 659 C CA . LEU A 1 89 ? -15.118 1.617 11.077 1.00 96.75 89 LEU A CA 1
ATOM 660 C C . LEU A 1 89 ? -15.313 0.323 11.884 1.00 96.75 89 LEU A C 1
ATOM 662 O O . LEU A 1 89 ? -15.391 -0.754 11.298 1.00 96.75 89 LEU A O 1
ATOM 666 N N . ALA A 1 90 ? -15.444 0.416 13.207 1.00 96.06 90 ALA A N 1
ATOM 667 C CA . ALA A 1 90 ? -15.763 -0.723 14.062 1.00 96.06 90 ALA A CA 1
ATOM 668 C C . ALA A 1 90 ? -17.212 -1.194 13.872 1.00 96.06 90 ALA A C 1
ATOM 670 O O . ALA A 1 90 ? -17.457 -2.383 13.696 1.00 96.06 90 ALA A O 1
ATOM 671 N N . SER A 1 91 ? -18.176 -0.267 13.815 1.00 96.00 91 SER A N 1
ATOM 672 C CA . SER A 1 91 ? -19.592 -0.608 13.583 1.00 96.00 91 SER A CA 1
ATOM 673 C C . SER A 1 91 ? -19.857 -1.219 12.202 1.00 96.00 91 SER A C 1
ATOM 675 O O . SER A 1 91 ?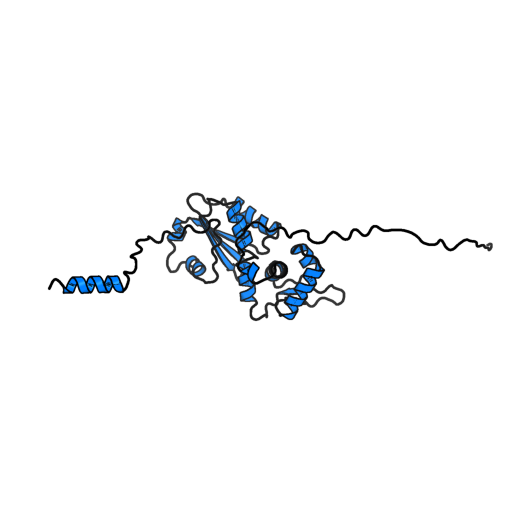 -20.780 -2.014 12.047 1.00 96.00 91 SER A O 1
ATOM 677 N N . SER A 1 92 ? -19.026 -0.897 11.206 1.00 94.88 92 SER A N 1
ATOM 678 C CA . SER A 1 92 ? -19.044 -1.539 9.883 1.00 94.88 92 SER A CA 1
ATOM 679 C C . SER A 1 92 ? -18.237 -2.842 9.817 1.00 94.88 92 SER A C 1
ATOM 681 O O . SER A 1 92 ? -18.211 -3.495 8.774 1.00 94.88 92 SER A O 1
ATOM 683 N N . GLY A 1 93 ? -17.582 -3.237 10.913 1.00 95.38 93 GLY A N 1
ATOM 684 C CA . GLY A 1 93 ? -16.785 -4.457 11.005 1.00 95.38 93 GLY A CA 1
ATOM 685 C C . GLY A 1 93 ? -15.429 -4.391 10.299 1.00 95.38 93 GLY A C 1
ATOM 686 O O . GLY A 1 93 ? -14.769 -5.420 10.196 1.00 95.38 93 GLY A O 1
ATOM 687 N N . VAL A 1 94 ? -14.997 -3.222 9.813 1.00 96.69 94 VAL A N 1
ATOM 688 C CA . VAL A 1 94 ? -13.698 -3.033 9.138 1.00 96.69 94 VAL A CA 1
ATOM 689 C C . VAL A 1 94 ? -12.542 -3.061 10.140 1.00 96.69 94 VAL A C 1
ATOM 691 O O . VAL A 1 94 ? -11.467 -3.591 9.846 1.00 96.69 94 VAL A O 1
ATOM 694 N N . LEU A 1 95 ? -12.762 -2.498 11.326 1.00 97.00 95 LEU A N 1
ATOM 695 C CA . LEU A 1 95 ? -11.847 -2.575 12.461 1.00 97.00 95 LEU A CA 1
ATOM 696 C C . LEU A 1 95 ? -12.494 -3.372 13.590 1.00 97.00 95 LEU A C 1
ATOM 698 O O . LEU A 1 95 ? -13.716 -3.445 13.692 1.00 97.00 95 LEU A O 1
ATOM 702 N N . VAL A 1 96 ? -11.665 -3.937 14.457 1.00 95.75 96 VAL A N 1
ATOM 703 C CA . VAL A 1 96 ? -12.100 -4.547 15.716 1.00 95.75 96 VAL A CA 1
ATOM 704 C C . VAL A 1 96 ? -11.331 -3.920 16.864 1.00 95.75 96 VAL A C 1
ATOM 706 O O . VAL A 1 96 ? -10.179 -3.508 16.707 1.00 95.75 96 VAL A O 1
ATOM 709 N N . GLN A 1 97 ? -11.992 -3.819 18.011 1.00 93.69 97 GLN A N 1
ATOM 710 C CA . GLN A 1 97 ? -11.318 -3.474 19.250 1.00 93.69 97 GLN A CA 1
ATOM 711 C C . GLN A 1 97 ? -10.507 -4.694 19.696 1.00 93.69 97 GLN A C 1
ATOM 713 O O . GLN A 1 97 ? -11.027 -5.807 19.718 1.00 93.69 97 GLN A O 1
ATOM 718 N N . ALA A 1 98 ? -9.223 -4.493 19.971 1.00 87.56 98 ALA A N 1
ATOM 719 C CA . ALA A 1 98 ? -8.362 -5.532 20.507 1.00 87.56 98 ALA A CA 1
ATOM 720 C C . ALA A 1 98 ? -8.636 -5.699 22.004 1.00 87.56 98 ALA A C 1
ATOM 722 O O . ALA A 1 98 ? -8.884 -4.710 22.698 1.00 87.56 98 ALA A O 1
ATOM 723 N N . ASP A 1 99 ? -8.545 -6.934 22.492 1.00 77.44 99 ASP A N 1
ATOM 724 C CA . ASP A 1 99 ? -8.651 -7.227 23.918 1.00 77.44 99 ASP A CA 1
ATOM 725 C C . ASP A 1 99 ? -7.449 -6.611 24.644 1.00 77.44 99 ASP A C 1
ATOM 727 O O . ASP A 1 99 ? -6.323 -7.113 24.587 1.00 77.44 99 ASP A O 1
ATOM 731 N N . THR A 1 100 ? -7.681 -5.476 25.293 1.00 74.94 100 THR A N 1
ATOM 732 C CA . THR A 1 100 ? -6.726 -4.824 26.187 1.00 74.94 100 THR A CA 1
ATOM 733 C C . THR A 1 100 ? -7.083 -5.168 27.631 1.00 74.94 100 THR A C 1
ATOM 735 O O . THR A 1 100 ? -8.246 -5.409 27.944 1.00 74.94 100 THR A O 1
ATOM 738 N N . ALA A 1 101 ? -6.093 -5.210 28.527 1.00 75.25 101 ALA A N 1
ATOM 739 C CA . ALA A 1 101 ? -6.368 -5.351 29.960 1.00 75.25 101 ALA A CA 1
ATOM 740 C C . ALA A 1 101 ? -7.255 -4.189 30.456 1.00 75.25 101 ALA A C 1
ATOM 742 O O . ALA A 1 101 ? -7.155 -3.093 29.907 1.00 75.25 101 ALA A O 1
ATOM 743 N N . ASP A 1 102 ? -8.067 -4.411 31.498 1.00 70.56 102 ASP A N 1
ATOM 744 C CA . ASP A 1 102 ? -9.098 -3.464 31.980 1.00 70.56 102 ASP A CA 1
ATOM 745 C C . ASP A 1 102 ? -8.588 -2.035 32.271 1.00 70.56 102 ASP A C 1
ATOM 747 O O . ASP A 1 102 ? -9.346 -1.077 32.151 1.00 70.56 102 ASP A O 1
ATOM 751 N N . ASP A 1 103 ? -7.300 -1.870 32.593 1.00 76.25 103 ASP A N 1
ATOM 752 C CA . ASP A 1 103 ? -6.679 -0.568 32.894 1.00 76.25 103 ASP A CA 1
ATOM 753 C C . ASP A 1 103 ? -6.002 0.111 31.685 1.00 76.25 103 ASP A C 1
ATOM 755 O O . ASP A 1 103 ? -5.384 1.171 31.824 1.00 76.25 103 ASP A O 1
ATOM 759 N N . GLN A 1 104 ? -6.059 -0.487 30.492 1.00 79.62 104 GLN A N 1
ATOM 760 C CA . GLN A 1 104 ? -5.460 0.081 29.284 1.00 79.62 104 GLN A CA 1
ATOM 761 C C . GLN A 1 104 ? -6.509 0.750 28.392 1.00 79.62 104 GLN A C 1
ATOM 763 O O . GLN A 1 104 ? -7.625 0.246 28.258 1.00 79.62 104 GLN A O 1
ATOM 768 N N . PRO A 1 105 ? -6.158 1.877 27.742 1.00 81.94 105 PRO A N 1
ATOM 769 C CA . PRO A 1 105 ? -7.057 2.511 26.794 1.00 81.94 105 PRO A CA 1
ATOM 770 C C . PRO A 1 105 ? -7.397 1.537 25.658 1.00 81.94 105 PRO A C 1
ATOM 772 O O . PRO A 1 105 ? -6.533 0.755 25.244 1.00 81.94 105 PRO A O 1
ATOM 775 N N . PRO A 1 106 ? -8.628 1.605 25.123 1.00 87.69 106 PRO A N 1
ATOM 776 C CA . PRO A 1 106 ? -9.052 0.733 24.042 1.00 87.69 106 PRO A CA 1
ATOM 777 C C . PRO A 1 106 ? -8.112 0.887 22.845 1.00 87.69 106 PRO A C 1
ATOM 779 O O . PRO A 1 106 ? -7.712 1.996 22.475 1.00 87.69 106 PRO A O 1
ATOM 782 N N . ALA A 1 107 ? -7.754 -0.242 22.244 1.00 93.25 107 ALA A N 1
ATOM 783 C CA . ALA A 1 107 ? -6.935 -0.289 21.045 1.00 93.25 107 ALA A CA 1
ATOM 784 C C . ALA A 1 107 ? -7.719 -0.928 19.900 1.00 93.25 107 ALA A C 1
ATOM 786 O O . ALA A 1 107 ? -8.591 -1.764 20.119 1.00 93.25 107 ALA A O 1
ATOM 787 N N . TRP A 1 108 ? -7.393 -0.552 18.667 1.00 95.38 108 TRP A N 1
ATOM 788 C CA . TRP A 1 108 ? -8.063 -1.044 17.466 1.00 95.38 108 TRP A CA 1
ATOM 789 C C . TRP A 1 108 ? -7.054 -1.616 16.479 1.00 95.38 108 TRP A C 1
ATOM 791 O O . TRP A 1 108 ? -5.973 -1.053 16.288 1.00 95.38 108 TRP A O 1
ATOM 801 N N . CYS A 1 109 ? -7.422 -2.709 15.820 1.00 95.25 109 CYS A N 1
ATOM 802 C CA . CYS A 1 109 ? -6.663 -3.304 14.724 1.00 95.25 109 CYS A CA 1
ATOM 803 C C . CYS A 1 109 ? -7.572 -3.600 13.525 1.00 95.25 109 CYS A C 1
ATOM 805 O O . CYS A 1 109 ? -8.800 -3.471 13.588 1.00 95.25 109 CYS A O 1
ATOM 807 N N . ALA A 1 110 ? -6.956 -3.955 12.397 1.00 96.19 110 ALA A N 1
ATOM 808 C CA . ALA A 1 110 ? -7.699 -4.324 11.203 1.00 96.19 110 ALA A CA 1
ATOM 809 C C . ALA A 1 110 ? -8.433 -5.654 11.412 1.00 96.19 110 ALA A C 1
ATOM 811 O O . ALA A 1 110 ? -7.832 -6.639 11.837 1.00 96.19 110 ALA A O 1
ATOM 812 N N . ASN A 1 111 ? -9.714 -5.710 11.044 1.00 96.38 111 ASN A N 1
ATOM 813 C CA . ASN A 1 111 ? -10.447 -6.967 11.049 1.00 96.38 111 ASN A CA 1
ATOM 814 C C . ASN A 1 111 ? -10.090 -7.788 9.805 1.00 96.38 111 ASN A C 1
ATOM 816 O O . ASN A 1 111 ? -10.682 -7.614 8.740 1.00 96.38 111 ASN A O 1
ATOM 820 N N . THR A 1 112 ? -9.128 -8.699 9.927 1.00 94.50 112 THR A N 1
ATOM 821 C CA . THR A 1 112 ? -8.726 -9.571 8.812 1.00 94.50 112 THR A CA 1
ATOM 822 C C . THR A 1 112 ? -9.791 -10.609 8.443 1.00 94.50 112 THR A C 1
ATOM 824 O O . THR A 1 112 ? -9.735 -11.160 7.346 1.00 94.50 112 THR A O 1
ATOM 827 N N . ALA A 1 113 ? -10.781 -10.842 9.315 1.00 94.81 113 ALA A N 1
ATOM 828 C CA . ALA A 1 113 ? -11.931 -11.708 9.053 1.00 94.81 113 ALA A CA 1
ATOM 829 C C . ALA A 1 113 ? -13.086 -10.985 8.332 1.00 94.81 113 ALA A C 1
ATOM 831 O O . ALA A 1 113 ? -14.070 -11.620 7.951 1.00 94.81 113 ALA A O 1
ATOM 832 N N . PHE A 1 114 ? -12.992 -9.667 8.131 1.00 95.06 114 PHE A N 1
ATOM 833 C CA . PHE A 1 114 ? -13.981 -8.918 7.362 1.00 95.06 114 PHE A CA 1
ATOM 834 C C . PHE A 1 114 ? -14.006 -9.391 5.902 1.00 95.06 114 PHE A C 1
ATOM 836 O O . PHE A 1 114 ? -12.964 -9.518 5.261 1.00 95.06 114 PHE A O 1
ATOM 843 N N . VAL A 1 115 ? -15.206 -9.605 5.353 1.00 94.94 115 VAL A N 1
ATOM 844 C CA . VAL A 1 115 ? -15.398 -10.242 4.035 1.00 94.94 115 VAL A CA 1
ATOM 845 C C . VAL A 1 115 ? -14.695 -9.513 2.886 1.00 94.94 115 VAL A C 1
ATOM 847 O O . VAL A 1 115 ? -14.239 -10.163 1.953 1.00 94.94 115 VAL A O 1
ATOM 850 N N . PHE A 1 116 ? -14.560 -8.185 2.970 1.00 93.75 116 PHE A N 1
ATOM 851 C CA . PHE A 1 116 ? -13.865 -7.371 1.965 1.00 93.75 116 PHE A CA 1
ATOM 852 C C . PHE A 1 116 ? -12.497 -6.877 2.435 1.00 93.75 116 PHE A C 1
ATOM 854 O O . PHE A 1 116 ? -11.979 -5.895 1.901 1.00 93.75 116 PHE A O 1
ATOM 861 N N . TYR A 1 117 ? -11.911 -7.494 3.465 1.00 93.94 117 TYR A N 1
ATOM 862 C CA . TYR A 1 117 ? -10.627 -7.058 4.008 1.00 93.94 117 TYR A CA 1
ATOM 863 C C . TYR A 1 117 ? -9.541 -7.026 2.925 1.00 93.94 117 TYR A C 1
ATOM 865 O O . TYR A 1 117 ? -8.865 -6.008 2.751 1.00 93.94 117 TYR A O 1
ATOM 873 N N . ALA A 1 118 ? -9.399 -8.116 2.165 1.00 90.81 118 ALA A N 1
ATOM 874 C CA . ALA A 1 118 ? -8.367 -8.238 1.142 1.00 90.81 118 ALA A CA 1
ATOM 875 C C . ALA A 1 118 ? -8.545 -7.190 0.033 1.00 90.81 118 ALA A C 1
ATOM 877 O O . ALA A 1 118 ? -7.576 -6.554 -0.387 1.00 90.81 118 ALA A O 1
ATOM 878 N N . GLU A 1 119 ? -9.777 -6.968 -0.420 1.00 90.75 119 GLU A N 1
ATOM 879 C CA . GLU A 1 119 ? -10.133 -6.003 -1.459 1.00 90.75 119 GLU A CA 1
ATOM 880 C C . GLU A 1 119 ? -9.910 -4.571 -0.980 1.00 90.75 119 GLU A C 1
ATOM 882 O O . GLU A 1 119 ? -9.261 -3.786 -1.673 1.00 90.75 119 GLU A O 1
ATOM 887 N N . LEU A 1 120 ? -10.394 -4.232 0.216 1.00 92.25 120 LEU A N 1
ATOM 888 C CA . LEU A 1 120 ? -10.293 -2.888 0.775 1.00 92.25 120 LEU A CA 1
ATOM 889 C C . LEU A 1 120 ? -8.835 -2.509 1.046 1.00 92.25 120 LEU A C 1
ATOM 891 O O . LEU A 1 120 ? -8.399 -1.410 0.691 1.00 92.25 120 LEU A O 1
ATOM 895 N N . ARG A 1 121 ? -8.048 -3.443 1.592 1.00 91.69 121 ARG A N 1
ATOM 896 C CA . ARG A 1 121 ? -6.605 -3.266 1.764 1.00 91.69 121 ARG A CA 1
ATOM 897 C C . ARG A 1 121 ? -5.910 -3.063 0.426 1.00 91.69 121 ARG A C 1
ATOM 899 O O . ARG A 1 121 ? -5.128 -2.126 0.268 1.00 91.69 121 ARG A O 1
ATOM 906 N N . ARG A 1 122 ? -6.243 -3.881 -0.573 1.00 88.31 122 ARG A N 1
ATOM 907 C CA . ARG A 1 122 ? -5.690 -3.744 -1.921 1.00 88.31 122 ARG A CA 1
ATOM 908 C C . ARG A 1 122 ? -6.018 -2.380 -2.528 1.00 88.31 122 ARG A C 1
ATOM 910 O O . ARG A 1 122 ? -5.119 -1.757 -3.082 1.00 88.31 122 ARG A O 1
ATOM 917 N N . ILE A 1 123 ? -7.260 -1.902 -2.402 1.00 89.06 123 ILE A N 1
ATOM 918 C CA . ILE A 1 123 ? -7.689 -0.570 -2.860 1.00 89.06 123 ILE A CA 1
ATOM 919 C C . ILE A 1 123 ? -6.875 0.523 -2.166 1.00 89.06 123 ILE A C 1
ATOM 921 O O . ILE A 1 123 ? -6.375 1.421 -2.846 1.00 89.06 123 ILE A O 1
ATOM 925 N N . ALA A 1 124 ? -6.695 0.438 -0.846 1.00 91.62 124 ALA A N 1
ATOM 926 C CA . ALA A 1 124 ? -5.928 1.419 -0.085 1.00 91.62 124 ALA A CA 1
ATOM 927 C C . ALA A 1 124 ? -4.485 1.544 -0.602 1.00 91.62 124 ALA A C 1
ATOM 929 O O . ALA A 1 124 ? -4.035 2.641 -0.937 1.00 91.62 124 ALA A O 1
ATOM 930 N N . LEU A 1 125 ? -3.779 0.419 -0.749 1.00 89.81 125 LEU A N 1
ATOM 931 C CA . LEU A 1 125 ? -2.394 0.367 -1.242 1.00 89.81 125 LEU A CA 1
ATOM 932 C C . LEU A 1 125 ? -2.272 0.926 -2.662 1.00 89.81 125 LEU A C 1
ATOM 934 O O . LEU A 1 125 ? -1.419 1.765 -2.956 1.00 89.81 125 LEU A O 1
ATOM 938 N N . LYS A 1 126 ? -3.200 0.522 -3.523 1.00 87.06 126 LYS A N 1
ATOM 939 C CA . LYS A 1 126 ? -3.321 0.947 -4.919 1.00 87.06 126 LYS A CA 1
ATOM 940 C C . LYS A 1 126 ? -3.676 2.415 -5.129 1.00 87.06 126 LYS A C 1
ATOM 942 O O . LYS A 1 126 ? -3.622 2.894 -6.259 1.00 87.06 126 LYS A O 1
ATOM 947 N N . SER A 1 127 ? -4.063 3.116 -4.074 1.00 88.50 127 SER A N 1
ATOM 948 C CA . SER A 1 127 ? -4.480 4.509 -4.143 1.00 88.50 127 SER A CA 1
ATOM 949 C C . SER A 1 127 ? -3.686 5.343 -3.140 1.00 88.50 127 SER A C 1
ATOM 951 O O . SER A 1 127 ? -2.515 5.660 -3.360 1.00 88.50 127 SER A O 1
ATOM 953 N N . PHE A 1 128 ? -4.307 5.695 -2.024 1.00 90.31 128 PHE A N 1
ATOM 954 C CA . PHE A 1 128 ? -3.808 6.683 -1.088 1.00 90.31 128 PHE A CA 1
ATOM 955 C C . PHE A 1 128 ? -2.637 6.191 -0.232 1.00 90.31 128 PHE A C 1
ATOM 957 O O . PHE A 1 128 ? -1.842 7.022 0.214 1.00 90.31 128 PHE A O 1
ATOM 964 N N . ALA A 1 129 ? -2.532 4.886 0.043 1.00 91.56 129 ALA A N 1
ATOM 965 C CA . ALA A 1 129 ? -1.561 4.355 1.001 1.00 91.56 129 ALA A CA 1
ATOM 966 C C . ALA A 1 129 ? -0.162 4.138 0.408 1.00 91.56 129 ALA A C 1
ATOM 968 O O . ALA A 1 129 ? 0.817 4.349 1.121 1.00 91.56 129 ALA A O 1
ATOM 969 N N . ALA A 1 130 ? -0.049 3.798 -0.882 1.00 92.44 130 ALA A N 1
ATOM 970 C CA . ALA A 1 130 ? 1.250 3.640 -1.539 1.00 92.44 130 ALA A CA 1
ATOM 971 C C . ALA A 1 130 ? 1.344 4.308 -2.914 1.00 92.44 130 ALA A C 1
ATOM 973 O O . ALA A 1 130 ? 2.316 5.022 -3.168 1.00 92.44 130 ALA A O 1
ATOM 974 N N . ALA A 1 131 ? 0.352 4.128 -3.790 1.00 92.19 131 ALA A N 1
ATOM 975 C CA . ALA A 1 131 ? 0.440 4.610 -5.169 1.00 92.19 131 ALA A CA 1
ATOM 976 C C . ALA A 1 131 ? 0.644 6.132 -5.274 1.00 92.19 131 ALA A C 1
ATOM 978 O O . ALA A 1 131 ? 1.573 6.565 -5.955 1.00 92.19 131 ALA A O 1
ATOM 979 N N . GLU A 1 132 ? -0.160 6.950 -4.585 1.00 92.00 132 GLU A N 1
ATOM 980 C CA . GLU A 1 132 ? -0.016 8.414 -4.655 1.00 92.00 132 GLU A CA 1
ATOM 981 C C . GLU A 1 132 ? 1.310 8.923 -4.052 1.00 92.00 132 GLU A C 1
ATOM 983 O O . GLU A 1 132 ? 2.004 9.695 -4.724 1.00 92.00 132 GLU A O 1
ATOM 988 N N . PRO A 1 133 ? 1.740 8.485 -2.848 1.00 93.06 133 PRO A N 1
ATOM 989 C CA . PRO A 1 133 ? 3.056 8.849 -2.321 1.00 93.06 133 PRO A CA 1
ATOM 990 C C . PRO A 1 133 ? 4.226 8.437 -3.229 1.00 93.06 133 PRO A C 1
ATOM 992 O O . PRO A 1 133 ? 5.146 9.233 -3.442 1.00 93.06 133 PRO A O 1
ATOM 995 N N . LEU A 1 134 ? 4.194 7.222 -3.795 1.00 95.12 134 LEU A N 1
ATOM 996 C CA . LEU A 1 134 ? 5.228 6.744 -4.720 1.00 95.12 134 LEU A CA 1
ATOM 997 C C . LEU A 1 134 ? 5.247 7.577 -5.999 1.00 95.12 134 LEU A C 1
ATOM 999 O O . LEU A 1 134 ? 6.302 8.051 -6.413 1.00 95.12 134 LEU A O 1
ATOM 1003 N N . ARG A 1 135 ? 4.079 7.821 -6.593 1.00 94.00 135 ARG A N 1
ATOM 1004 C CA . ARG A 1 135 ? 3.927 8.648 -7.790 1.00 94.00 135 ARG A CA 1
ATOM 1005 C C . ARG A 1 135 ? 4.463 10.063 -7.569 1.00 94.00 135 ARG A C 1
ATOM 1007 O O . ARG A 1 135 ? 5.210 10.572 -8.403 1.00 94.00 135 ARG A O 1
ATOM 1014 N N . ALA A 1 136 ? 4.131 10.697 -6.444 1.00 93.00 136 ALA A N 1
ATOM 1015 C CA . ALA A 1 136 ? 4.638 12.026 -6.095 1.00 93.00 136 ALA A CA 1
ATOM 1016 C C . ALA A 1 136 ? 6.172 12.041 -5.939 1.00 93.00 136 ALA A C 1
ATOM 1018 O O . ALA A 1 136 ? 6.848 12.970 -6.394 1.00 93.00 136 ALA A O 1
ATOM 1019 N N . MET A 1 137 ? 6.741 10.992 -5.342 1.00 95.44 137 MET A N 1
ATOM 1020 C CA . MET A 1 137 ? 8.188 10.829 -5.203 1.00 95.44 137 MET A CA 1
ATOM 1021 C C . MET A 1 137 ? 8.882 10.644 -6.560 1.00 95.44 137 MET A C 1
ATOM 1023 O O . MET A 1 137 ? 9.836 11.365 -6.852 1.00 95.44 137 MET A O 1
ATOM 1027 N N . LEU A 1 138 ? 8.362 9.766 -7.422 1.00 94.69 138 LEU A N 1
ATOM 1028 C CA . LEU A 1 138 ? 8.903 9.531 -8.764 1.00 94.69 138 LEU A CA 1
ATOM 1029 C C . LEU A 1 138 ? 8.860 10.807 -9.617 1.00 94.69 138 LEU A C 1
ATOM 1031 O O . LEU A 1 138 ? 9.846 11.150 -10.267 1.00 94.69 138 LEU A O 1
ATOM 1035 N N . ARG A 1 139 ? 7.754 11.562 -9.551 1.00 92.69 139 ARG A N 1
ATOM 1036 C CA . ARG A 1 139 ? 7.588 12.842 -10.265 1.00 92.69 139 ARG A CA 1
ATOM 1037 C C . ARG A 1 139 ? 8.579 13.910 -9.837 1.00 92.69 139 ARG A C 1
ATOM 1039 O O . ARG A 1 139 ? 9.032 14.684 -10.674 1.00 92.69 139 ARG A O 1
ATOM 1046 N N . SER A 1 140 ? 8.863 13.990 -8.543 1.00 91.69 140 SER A N 1
ATOM 1047 C CA . SER A 1 140 ? 9.700 15.055 -7.989 1.00 91.69 140 SER A CA 1
ATOM 1048 C C . SER A 1 140 ? 11.193 14.756 -8.089 1.00 91.69 140 SER A C 1
ATOM 1050 O O . SER A 1 140 ? 11.973 15.685 -8.276 1.00 91.69 140 SER A O 1
ATOM 1052 N N . LYS A 1 141 ? 11.605 13.487 -7.966 1.00 92.44 141 LYS A N 1
ATOM 1053 C CA . LYS A 1 141 ? 13.025 13.108 -7.863 1.00 92.44 141 LYS A CA 1
ATOM 1054 C C . LYS A 1 141 ? 13.611 12.435 -9.093 1.00 92.44 141 LYS A C 1
ATOM 1056 O O . LYS A 1 141 ? 14.807 12.565 -9.314 1.00 92.44 141 LYS A O 1
ATOM 1061 N N . PHE A 1 142 ? 12.795 11.735 -9.874 1.00 92.50 142 PHE A N 1
ATOM 1062 C CA . PHE A 1 142 ? 13.269 10.888 -10.972 1.00 92.50 142 PHE A CA 1
ATOM 1063 C C . PHE A 1 142 ? 12.615 11.253 -12.308 1.00 92.50 142 PHE A C 1
ATOM 1065 O O . PHE A 1 142 ? 12.478 10.425 -13.211 1.00 92.50 142 PHE A O 1
ATOM 1072 N N . LYS A 1 143 ? 12.205 12.519 -12.445 1.00 87.62 143 LYS A N 1
ATOM 1073 C CA . LYS A 1 143 ? 11.673 13.060 -13.695 1.00 87.62 143 LYS A CA 1
ATOM 1074 C C . LYS A 1 143 ? 12.723 12.920 -14.799 1.00 87.62 143 LYS A C 1
ATOM 1076 O O . LYS A 1 143 ? 13.839 13.399 -14.644 1.00 87.62 143 LYS A O 1
ATOM 1081 N N . GLY A 1 144 ? 12.348 12.281 -15.903 1.00 86.19 144 GLY A N 1
ATOM 1082 C CA . GLY A 1 144 ? 13.230 12.052 -17.052 1.00 86.19 144 GLY A CA 1
ATOM 1083 C C . GLY A 1 144 ? 14.050 10.760 -16.987 1.00 86.19 144 GLY A C 1
ATOM 1084 O O . GLY A 1 144 ? 14.413 10.258 -18.037 1.00 86.19 144 GLY A O 1
ATOM 1085 N N . GLN A 1 145 ? 14.265 10.183 -15.800 1.00 91.75 145 GLN A N 1
ATOM 1086 C CA . GLN A 1 145 ? 14.937 8.880 -15.642 1.00 91.75 145 GLN A CA 1
ATOM 1087 C C . GLN A 1 145 ? 13.934 7.720 -15.646 1.00 91.75 145 GLN A C 1
ATOM 1089 O O . GLN A 1 145 ? 14.227 6.619 -16.099 1.00 91.75 145 GLN A O 1
ATOM 1094 N N . VAL A 1 146 ? 12.720 7.958 -15.144 1.00 93.81 146 VAL A N 1
ATOM 1095 C CA . VAL A 1 146 ? 11.661 6.944 -15.081 1.00 93.81 146 VAL A CA 1
ATOM 1096 C C . VAL A 1 146 ? 10.662 7.169 -16.206 1.00 93.81 146 VAL A C 1
ATOM 1098 O O . VAL A 1 146 ? 9.908 8.145 -16.189 1.00 93.81 146 VAL A O 1
ATOM 1101 N N . GLU A 1 147 ? 10.640 6.244 -17.163 1.00 92.06 147 GLU A N 1
ATOM 1102 C CA . GLU A 1 147 ? 9.688 6.244 -18.275 1.00 92.06 147 GLU A CA 1
ATOM 1103 C C . GLU A 1 147 ? 8.352 5.634 -17.866 1.00 92.06 147 GLU A C 1
ATOM 1105 O O . GLU A 1 147 ? 7.298 6.222 -18.118 1.00 92.06 147 GLU A O 1
ATOM 1110 N N . ARG A 1 148 ? 8.395 4.463 -17.215 1.00 93.44 148 ARG A N 1
ATOM 1111 C CA . ARG A 1 148 ? 7.206 3.789 -16.683 1.00 93.44 148 ARG A CA 1
ATOM 1112 C C . ARG A 1 148 ? 7.448 3.294 -15.270 1.00 93.44 148 ARG A C 1
ATOM 1114 O O . ARG A 1 148 ? 8.561 2.908 -14.923 1.00 93.44 148 ARG A O 1
ATOM 1121 N N . ALA A 1 149 ? 6.405 3.276 -14.455 1.00 95.44 149 ALA A N 1
ATOM 1122 C CA . ALA A 1 149 ? 6.457 2.675 -13.133 1.00 95.44 149 ALA A CA 1
ATOM 1123 C C . ALA A 1 149 ? 5.147 1.962 -12.812 1.00 95.44 149 ALA A C 1
ATOM 1125 O O . ALA A 1 149 ? 4.069 2.512 -13.032 1.00 95.44 149 ALA A O 1
ATOM 1126 N N . PHE A 1 150 ? 5.250 0.758 -12.258 1.00 94.38 150 PHE A N 1
ATOM 1127 C CA . PHE A 1 150 ? 4.107 -0.088 -11.943 1.00 94.38 150 PHE A CA 1
ATOM 1128 C C . PHE A 1 150 ? 4.173 -0.557 -10.495 1.00 94.38 150 PHE A C 1
ATOM 1130 O O . PHE A 1 150 ? 5.183 -1.106 -10.057 1.00 94.38 150 PHE A O 1
ATOM 1137 N N . LEU A 1 151 ? 3.081 -0.373 -9.761 1.00 93.50 151 LEU A N 1
ATOM 1138 C CA . LEU A 1 151 ? 2.879 -1.007 -8.466 1.00 93.50 151 LEU A CA 1
ATOM 1139 C C . LEU A 1 151 ? 2.225 -2.370 -8.711 1.00 93.50 151 LEU A C 1
ATOM 1141 O O . LEU A 1 151 ? 1.057 -2.430 -9.096 1.00 93.50 151 LEU A O 1
ATOM 1145 N N . LEU A 1 152 ? 2.982 -3.450 -8.514 1.00 89.88 152 LEU A N 1
ATOM 1146 C CA . LEU A 1 152 ? 2.537 -4.819 -8.811 1.00 89.88 152 LEU A CA 1
ATOM 1147 C C . LEU A 1 152 ? 1.638 -5.395 -7.703 1.00 89.88 152 LEU A C 1
ATOM 1149 O O . LEU A 1 152 ? 0.903 -6.357 -7.921 1.00 89.88 152 LEU A O 1
ATOM 1153 N N . GLY A 1 153 ? 1.665 -4.772 -6.525 1.00 86.50 153 GLY A N 1
ATOM 1154 C CA . GLY A 1 153 ? 0.955 -5.205 -5.330 1.00 86.50 153 GLY A CA 1
ATOM 1155 C C . GLY A 1 153 ? 1.937 -5.518 -4.213 1.00 86.50 153 GLY A C 1
ATOM 1156 O O . GLY A 1 153 ? 3.017 -4.930 -4.149 1.00 86.50 153 GLY A O 1
ATOM 1157 N N . GLU A 1 154 ? 1.555 -6.437 -3.339 1.00 86.94 154 GLU A N 1
ATOM 1158 C CA . GLU A 1 154 ? 2.399 -6.895 -2.243 1.00 86.94 154 GLU A CA 1
ATOM 1159 C C . GLU A 1 154 ? 2.805 -8.345 -2.428 1.00 86.94 154 GLU A C 1
ATOM 1161 O O . GLU A 1 154 ? 2.032 -9.167 -2.925 1.00 86.94 154 GLU A O 1
ATOM 1166 N N . ASP A 1 155 ? 4.017 -8.646 -1.985 1.00 84.38 155 ASP A N 1
ATOM 1167 C CA . ASP A 1 155 ? 4.476 -10.013 -1.826 1.00 84.38 155 ASP A CA 1
ATOM 1168 C C . ASP A 1 155 ? 3.772 -10.647 -0.610 1.00 84.38 155 ASP A C 1
ATOM 1170 O O . ASP A 1 155 ? 3.900 -10.134 0.505 1.00 84.38 155 ASP A O 1
ATOM 1174 N N . PRO A 1 156 ? 3.039 -11.762 -0.781 1.00 77.62 156 PRO A N 1
ATOM 1175 C CA . PRO A 1 156 ? 2.330 -12.407 0.319 1.00 77.62 156 PRO A CA 1
ATOM 1176 C C . PRO A 1 156 ? 3.262 -12.897 1.438 1.00 77.62 156 PRO A C 1
ATOM 1178 O O . PRO A 1 156 ? 2.839 -12.917 2.593 1.00 77.62 156 PRO A O 1
ATOM 1181 N N . ALA A 1 157 ? 4.510 -13.264 1.125 1.00 82.62 157 ALA A N 1
ATOM 1182 C CA . ALA A 1 157 ? 5.463 -13.794 2.098 1.00 82.62 157 ALA A CA 1
ATOM 1183 C C . ALA A 1 157 ? 6.130 -12.688 2.924 1.00 82.62 157 ALA A C 1
ATOM 1185 O O . ALA A 1 157 ? 6.295 -12.831 4.133 1.00 82.62 157 ALA A O 1
ATOM 1186 N N . THR A 1 158 ? 6.516 -11.584 2.279 1.00 84.06 158 THR A N 1
ATOM 1187 C CA . THR A 1 158 ? 7.266 -10.499 2.936 1.00 84.06 158 THR A CA 1
ATOM 1188 C C . THR A 1 158 ? 6.401 -9.301 3.323 1.00 84.06 158 THR A C 1
ATOM 1190 O O . THR A 1 158 ? 6.865 -8.441 4.070 1.00 84.06 158 THR A O 1
ATOM 1193 N N . GLN A 1 159 ? 5.165 -9.220 2.812 1.00 82.31 159 GLN A N 1
ATOM 1194 C CA . GLN A 1 159 ? 4.270 -8.055 2.907 1.00 82.31 159 GLN A CA 1
ATOM 1195 C C . GLN A 1 159 ? 4.918 -6.756 2.388 1.00 82.31 159 GLN A C 1
ATOM 1197 O O . GLN A 1 159 ? 4.480 -5.650 2.708 1.00 82.31 159 GLN A O 1
ATOM 1202 N N . MET A 1 160 ? 5.982 -6.871 1.583 1.00 90.25 160 MET A N 1
ATOM 1203 C CA . MET A 1 160 ? 6.618 -5.730 0.937 1.00 90.25 160 MET A CA 1
ATOM 1204 C C . MET A 1 160 ? 5.893 -5.387 -0.356 1.00 90.25 160 MET A C 1
ATOM 1206 O O . MET A 1 160 ? 5.518 -6.261 -1.140 1.00 90.25 160 MET A O 1
ATOM 1210 N N . LEU A 1 161 ? 5.752 -4.091 -0.611 1.00 92.00 161 LEU A N 1
ATOM 1211 C CA . LEU A 1 161 ? 5.228 -3.588 -1.871 1.00 92.00 161 LEU A CA 1
ATOM 1212 C C . LEU A 1 161 ? 6.247 -3.819 -2.984 1.00 92.00 161 LEU A C 1
ATOM 1214 O O . LEU A 1 161 ? 7.404 -3.419 -2.863 1.00 92.00 161 LEU A O 1
ATOM 1218 N N . SER A 1 162 ? 5.805 -4.411 -4.087 1.00 92.81 162 SER A N 1
ATOM 1219 C CA . SER A 1 162 ? 6.626 -4.634 -5.273 1.00 92.81 162 SER A CA 1
ATOM 1220 C C . SER A 1 162 ? 6.421 -3.500 -6.275 1.00 92.81 162 SER A C 1
ATOM 1222 O O . SER A 1 162 ? 5.323 -3.295 -6.803 1.00 92.81 162 SER A O 1
ATOM 1224 N N . LEU A 1 163 ? 7.487 -2.741 -6.515 1.00 94.75 163 LEU A N 1
ATOM 1225 C CA . LEU A 1 163 ? 7.523 -1.612 -7.434 1.00 94.75 163 LEU A CA 1
ATOM 1226 C C . LEU A 1 163 ? 8.433 -1.945 -8.616 1.00 94.75 163 LEU A C 1
ATOM 1228 O O . LEU A 1 163 ? 9.631 -2.140 -8.440 1.00 94.75 163 LEU A O 1
ATOM 1232 N N . LEU A 1 164 ? 7.891 -1.948 -9.829 1.00 95.06 164 LEU A N 1
ATOM 1233 C CA . LEU A 1 164 ? 8.679 -2.008 -11.056 1.00 95.06 164 LEU A CA 1
ATOM 1234 C C . LEU A 1 164 ? 8.934 -0.592 -11.571 1.00 95.06 164 LEU A C 1
ATOM 1236 O O . LEU A 1 164 ? 7.998 0.187 -11.745 1.00 95.06 164 LEU A O 1
ATOM 1240 N N . ILE A 1 165 ? 10.191 -0.281 -11.865 1.00 96.00 165 ILE A N 1
ATOM 1241 C CA . ILE A 1 165 ? 10.628 0.965 -12.489 1.00 96.00 165 ILE A CA 1
ATOM 1242 C C . ILE A 1 165 ? 11.293 0.626 -13.818 1.00 96.00 165 ILE A C 1
ATOM 1244 O O . ILE A 1 165 ? 12.266 -0.126 -13.867 1.00 96.00 165 ILE A O 1
ATOM 1248 N N . VAL A 1 166 ? 10.772 1.217 -14.887 1.00 95.38 166 VAL A N 1
ATOM 1249 C CA . VAL A 1 166 ? 11.311 1.118 -16.240 1.00 95.38 166 VAL A CA 1
ATOM 1250 C C . VAL A 1 166 ? 11.992 2.435 -16.587 1.00 95.38 166 VAL A C 1
ATOM 1252 O O . VAL A 1 166 ? 11.358 3.494 -16.537 1.00 95.38 166 VAL A O 1
ATOM 1255 N N . HIS A 1 167 ? 13.275 2.366 -16.928 1.00 94.12 167 HIS A N 1
ATOM 1256 C CA . HIS A 1 167 ? 14.077 3.528 -17.304 1.00 94.12 167 HIS A CA 1
ATOM 1257 C C . HIS A 1 167 ? 14.484 3.489 -18.777 1.00 94.12 167 HIS A C 1
ATOM 1259 O O . HIS A 1 167 ? 14.591 2.414 -19.371 1.00 94.12 167 HIS A O 1
ATOM 1265 N N . GLY A 1 168 ? 14.713 4.672 -19.345 1.00 89.56 168 GLY A N 1
ATOM 1266 C CA . GLY A 1 168 ? 15.247 4.843 -20.694 1.00 89.56 168 GLY A CA 1
ATOM 1267 C C . GLY A 1 168 ? 16.768 4.706 -20.704 1.00 89.56 168 GLY A C 1
ATOM 1268 O O . GLY A 1 168 ? 17.323 3.762 -20.138 1.00 89.56 168 GLY A O 1
ATOM 1269 N N . GLU A 1 169 ? 17.443 5.672 -21.322 1.00 86.06 169 GLU A N 1
ATOM 1270 C CA . GLU A 1 169 ? 18.910 5.722 -21.394 1.00 86.06 169 GLU A CA 1
ATOM 1271 C C . GLU A 1 169 ? 19.548 5.899 -20.007 1.00 86.06 169 GLU A C 1
ATOM 1273 O O . GLU A 1 169 ? 20.466 5.160 -19.649 1.00 86.06 169 GLU A O 1
ATOM 1278 N N . ASP A 1 170 ? 18.997 6.804 -19.195 1.00 89.38 170 ASP A N 1
ATOM 1279 C CA . ASP A 1 170 ? 19.501 7.099 -17.855 1.00 89.38 170 ASP A CA 1
ATOM 1280 C C . ASP A 1 170 ? 18.765 6.286 -16.786 1.00 89.38 170 ASP A C 1
ATOM 1282 O O . ASP A 1 170 ? 17.571 6.475 -16.536 1.00 89.38 170 ASP A O 1
ATOM 1286 N N . ALA A 1 171 ? 19.493 5.394 -16.115 1.00 90.69 171 ALA A N 1
ATOM 1287 C CA . ALA A 1 171 ? 18.966 4.633 -14.990 1.00 90.69 171 ALA A CA 1
ATOM 1288 C C . ALA A 1 171 ? 18.939 5.478 -13.702 1.00 90.69 171 ALA A C 1
ATOM 1290 O O . ALA A 1 171 ? 19.904 6.195 -13.422 1.00 90.69 171 ALA A O 1
ATOM 1291 N N . PRO A 1 172 ? 17.893 5.353 -12.863 1.00 92.44 172 PRO A N 1
ATOM 1292 C CA . PRO A 1 172 ? 17.903 5.961 -11.544 1.00 92.44 172 PRO A CA 1
ATOM 1293 C C . PRO A 1 172 ? 18.999 5.349 -10.676 1.00 92.44 172 PRO A C 1
ATOM 1295 O O . PRO A 1 172 ? 19.083 4.128 -10.528 1.00 92.44 172 PRO A O 1
ATOM 1298 N N . ASP A 1 173 ? 19.813 6.209 -10.063 1.00 94.25 173 ASP A N 1
ATOM 1299 C CA . ASP A 1 173 ? 20.834 5.768 -9.119 1.00 94.25 173 ASP A CA 1
ATOM 1300 C C . ASP A 1 173 ? 20.190 5.000 -7.954 1.00 94.25 173 ASP A C 1
ATOM 1302 O O . ASP A 1 173 ? 19.257 5.477 -7.294 1.00 94.25 173 ASP A O 1
ATOM 1306 N N . LYS A 1 174 ? 20.709 3.797 -7.691 1.00 93.19 174 LYS A N 1
ATOM 1307 C CA . LYS A 1 174 ? 20.156 2.883 -6.690 1.00 93.19 174 LYS A CA 1
ATOM 1308 C C . LYS A 1 174 ? 20.215 3.461 -5.276 1.00 93.19 174 LYS A C 1
ATOM 1310 O O . LYS A 1 174 ? 19.251 3.316 -4.529 1.00 93.19 174 LYS A O 1
ATOM 1315 N N . ALA A 1 175 ? 21.306 4.123 -4.893 1.00 94.69 175 ALA A N 1
ATOM 1316 C CA . ALA A 1 175 ? 21.440 4.695 -3.556 1.00 94.69 175 ALA A CA 1
ATOM 1317 C C . ALA A 1 175 ? 20.481 5.878 -3.360 1.00 94.69 175 ALA A C 1
ATOM 1319 O O . ALA A 1 175 ? 19.860 6.005 -2.300 1.00 94.69 175 ALA A O 1
ATOM 1320 N N . VAL A 1 176 ? 20.307 6.709 -4.392 1.00 95.31 176 VAL A N 1
ATOM 1321 C CA . VAL A 1 176 ? 19.349 7.824 -4.382 1.00 95.31 176 VAL A CA 1
ATOM 1322 C C . VAL A 1 176 ? 17.907 7.310 -4.324 1.00 95.31 176 VAL A C 1
ATOM 1324 O O . VAL A 1 176 ? 17.100 7.849 -3.559 1.00 95.31 176 VAL A O 1
ATOM 1327 N N . LEU A 1 177 ? 17.575 6.253 -5.072 1.00 95.69 177 LEU A N 1
ATOM 1328 C CA . LEU A 1 177 ? 16.265 5.596 -5.027 1.00 95.69 177 LEU A CA 1
ATOM 1329 C C . LEU A 1 177 ? 15.982 4.985 -3.652 1.00 95.69 177 LEU A C 1
ATOM 1331 O O . LEU A 1 177 ? 14.951 5.291 -3.048 1.00 95.69 177 LEU A O 1
ATOM 1335 N N . ASP A 1 178 ? 16.920 4.206 -3.114 1.00 94.75 178 ASP A N 1
ATOM 1336 C CA . ASP A 1 178 ? 16.807 3.591 -1.790 1.00 94.75 178 ASP A CA 1
ATOM 1337 C C . ASP A 1 178 ? 16.629 4.668 -0.702 1.00 94.75 178 ASP A C 1
ATOM 1339 O O . ASP A 1 178 ? 15.808 4.527 0.210 1.00 94.75 178 ASP A O 1
ATOM 1343 N N . GLN A 1 179 ? 17.348 5.792 -0.801 1.00 96.06 179 GLN A N 1
ATOM 1344 C CA . GLN A 1 179 ? 17.193 6.921 0.117 1.00 96.06 179 GLN A CA 1
ATOM 1345 C C . GLN A 1 179 ? 15.823 7.600 -0.024 1.00 96.06 179 GLN A C 1
ATOM 1347 O O . GLN A 1 179 ? 15.2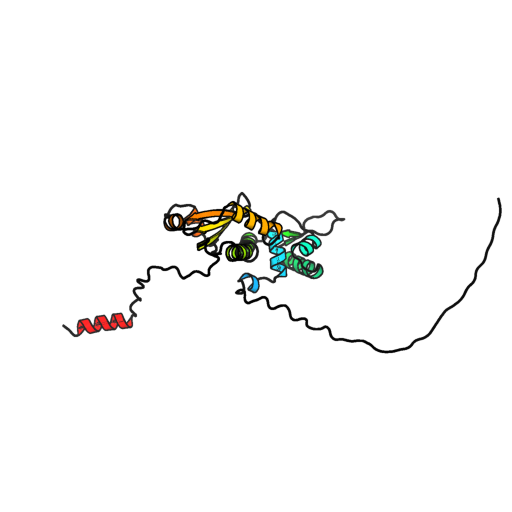14 7.972 0.984 1.00 96.06 179 GLN A O 1
ATOM 1352 N N . ALA A 1 180 ? 15.317 7.765 -1.249 1.00 95.56 180 ALA A N 1
ATOM 1353 C CA . ALA A 1 180 ? 14.001 8.345 -1.496 1.00 95.56 180 ALA A CA 1
ATOM 1354 C C . ALA A 1 180 ? 12.877 7.472 -0.917 1.00 95.56 180 ALA A C 1
ATOM 1356 O O . ALA A 1 180 ? 11.991 7.996 -0.237 1.00 95.56 180 ALA A O 1
ATOM 1357 N N . LEU A 1 181 ? 12.953 6.150 -1.098 1.00 95.69 181 LEU A N 1
ATOM 1358 C CA . LEU A 1 181 ? 12.012 5.191 -0.514 1.00 95.69 181 LEU A CA 1
ATOM 1359 C C . LEU A 1 181 ? 12.077 5.203 1.021 1.00 95.69 181 LEU A C 1
ATOM 1361 O O . LEU A 1 181 ? 11.047 5.337 1.684 1.00 95.69 181 LEU A O 1
ATOM 1365 N N . LYS A 1 182 ? 13.282 5.192 1.609 1.00 95.06 182 LYS A N 1
ATOM 1366 C CA . LYS A 1 182 ? 13.467 5.336 3.067 1.00 95.06 182 LYS A CA 1
ATOM 1367 C C . LYS A 1 182 ? 12.886 6.645 3.601 1.00 95.06 182 LYS A C 1
ATOM 1369 O O . LYS A 1 182 ? 12.324 6.671 4.696 1.00 95.06 182 LYS A O 1
ATOM 1374 N N . LYS A 1 183 ? 12.993 7.741 2.841 1.00 95.88 183 LYS A N 1
ATOM 1375 C CA . LYS A 1 183 ? 12.414 9.037 3.221 1.00 95.88 183 LYS A CA 1
ATOM 1376 C C . LYS A 1 183 ? 10.887 8.977 3.283 1.00 95.88 183 LYS A C 1
ATOM 1378 O O . LYS A 1 183 ? 10.325 9.558 4.209 1.00 95.88 183 LYS A O 1
ATOM 1383 N N . LEU A 1 184 ? 10.226 8.268 2.363 1.00 94.69 184 LEU A N 1
ATOM 1384 C CA . LEU A 1 184 ? 8.768 8.097 2.394 1.00 94.69 184 LEU A CA 1
ATOM 1385 C C . LEU A 1 184 ? 8.315 7.413 3.685 1.00 94.69 184 LEU A C 1
ATOM 1387 O O . LEU A 1 184 ? 7.445 7.954 4.369 1.00 94.69 184 LEU A O 1
ATOM 1391 N N . ILE A 1 185 ? 8.984 6.324 4.069 1.00 92.88 185 ILE A N 1
ATOM 1392 C CA . ILE A 1 185 ? 8.718 5.600 5.321 1.00 92.88 185 ILE A CA 1
ATOM 1393 C C . ILE A 1 185 ? 8.978 6.504 6.533 1.00 92.88 185 ILE A C 1
ATOM 1395 O O . ILE A 1 185 ? 8.111 6.681 7.386 1.00 92.88 185 ILE A O 1
ATOM 1399 N N . LYS A 1 186 ? 10.140 7.173 6.581 1.00 92.44 186 LYS A N 1
ATOM 1400 C CA . LYS A 1 186 ? 10.501 8.074 7.691 1.00 92.44 186 LYS A CA 1
ATOM 1401 C C . LYS A 1 186 ? 9.517 9.237 7.853 1.00 92.44 186 LYS A C 1
ATOM 1403 O O . LYS A 1 186 ? 9.246 9.664 8.970 1.00 92.44 186 LYS A O 1
ATOM 1408 N N . SER A 1 187 ? 8.989 9.756 6.746 1.00 91.25 187 SER A N 1
ATOM 1409 C CA . SER A 1 187 ? 7.986 10.828 6.745 1.00 91.25 187 SER A CA 1
ATOM 1410 C C . SER A 1 187 ? 6.556 10.350 7.026 1.00 91.25 187 SER A C 1
ATOM 1412 O O . SER A 1 187 ? 5.661 11.189 7.119 1.00 91.25 187 SER A O 1
ATOM 1414 N N . ARG A 1 188 ? 6.344 9.030 7.156 1.00 89.56 188 ARG A N 1
ATOM 1415 C CA . ARG A 1 188 ? 5.031 8.368 7.244 1.00 89.56 188 ARG A CA 1
ATOM 1416 C C . ARG A 1 188 ? 4.101 8.670 6.068 1.00 89.56 188 ARG A C 1
ATOM 1418 O O . ARG A 1 188 ? 2.886 8.698 6.210 1.00 89.56 188 ARG A O 1
ATOM 1425 N N . ALA A 1 189 ? 4.675 8.913 4.892 1.00 89.38 189 ALA A N 1
ATOM 1426 C CA . ALA A 1 189 ? 3.895 9.019 3.664 1.00 89.38 189 ALA A CA 1
ATOM 1427 C C . ALA A 1 189 ? 3.419 7.635 3.191 1.00 89.38 189 ALA A C 1
ATOM 1429 O O . ALA A 1 189 ? 2.342 7.522 2.614 1.00 89.38 189 ALA A O 1
ATOM 1430 N N . ILE A 1 190 ? 4.227 6.607 3.464 1.00 92.00 190 ILE A N 1
ATOM 1431 C CA . ILE A 1 190 ? 3.933 5.184 3.275 1.00 92.00 190 ILE A CA 1
ATOM 1432 C C . ILE A 1 190 ? 4.312 4.478 4.575 1.00 92.00 190 ILE A C 1
ATOM 1434 O O . ILE A 1 190 ? 5.291 4.863 5.217 1.00 92.00 190 ILE A O 1
ATOM 1438 N N . HIS A 1 191 ? 3.553 3.453 4.951 1.00 89.69 191 HIS A N 1
ATOM 1439 C CA . HIS A 1 191 ? 3.800 2.670 6.164 1.00 89.69 191 HIS A CA 1
ATOM 1440 C C . HIS A 1 191 ? 4.344 1.257 5.875 1.00 89.69 191 HIS A C 1
ATOM 1442 O O . HIS A 1 191 ? 4.729 0.556 6.801 1.00 89.69 191 HIS A O 1
ATOM 1448 N N . GLN A 1 192 ? 4.401 0.839 4.607 1.00 89.62 192 GLN A N 1
ATOM 1449 C CA . GLN A 1 192 ? 4.959 -0.442 4.164 1.00 89.62 192 GLN A CA 1
ATOM 1450 C C . GLN A 1 192 ? 6.359 -0.264 3.563 1.00 89.62 192 GLN A C 1
ATOM 1452 O O . GLN A 1 192 ? 6.680 0.769 2.965 1.00 89.62 192 GLN A O 1
ATOM 1457 N N . HIS A 1 193 ? 7.182 -1.306 3.668 1.00 91.69 193 HIS A N 1
ATOM 1458 C CA . HIS A 1 193 ? 8.440 -1.383 2.932 1.00 91.69 193 HIS A CA 1
ATOM 1459 C C . HIS A 1 193 ? 8.187 -1.612 1.440 1.00 91.69 193 HIS A C 1
ATOM 1461 O O . HIS A 1 193 ? 7.221 -2.266 1.051 1.00 91.69 193 HIS A O 1
ATOM 1467 N N . VAL A 1 194 ? 9.075 -1.071 0.605 1.00 94.19 194 VAL A N 1
ATOM 1468 C CA . VAL A 1 194 ? 8.977 -1.150 -0.855 1.00 94.19 194 VAL A CA 1
ATOM 1469 C C . VAL A 1 194 ? 10.232 -1.819 -1.395 1.00 94.19 194 VAL A C 1
ATOM 1471 O O . VAL A 1 194 ? 11.341 -1.349 -1.143 1.00 94.19 194 VAL A O 1
ATOM 1474 N N . HIS A 1 195 ? 10.046 -2.887 -2.159 1.00 93.81 195 HIS A N 1
ATOM 1475 C CA . HIS A 1 195 ? 11.077 -3.521 -2.961 1.00 93.81 195 HIS A CA 1
ATOM 1476 C C . HIS A 1 195 ? 10.969 -3.012 -4.402 1.00 93.81 195 HIS A C 1
ATOM 1478 O O . HIS A 1 195 ? 9.960 -3.232 -5.075 1.00 93.81 195 HIS A O 1
ATOM 1484 N N . ALA A 1 196 ? 12.003 -2.312 -4.870 1.00 94.38 196 ALA A N 1
ATOM 1485 C CA . ALA A 1 196 ? 12.039 -1.754 -6.215 1.00 94.38 196 ALA A CA 1
ATOM 1486 C C . ALA A 1 196 ? 12.871 -2.630 -7.161 1.00 94.38 196 ALA A C 1
ATOM 1488 O O . ALA A 1 196 ? 14.063 -2.840 -6.940 1.00 94.38 196 ALA A O 1
ATOM 1489 N N . LEU A 1 197 ? 12.251 -3.089 -8.246 1.00 94.44 197 LEU A N 1
ATOM 1490 C CA . LEU A 1 197 ? 12.922 -3.692 -9.391 1.00 94.44 197 LEU A CA 1
ATOM 1491 C C . LEU A 1 197 ? 13.132 -2.615 -10.458 1.00 94.44 197 LEU A C 1
ATOM 1493 O O . LEU A 1 197 ? 12.166 -2.059 -10.974 1.00 94.44 197 LEU A O 1
ATOM 1497 N N . VAL A 1 198 ? 14.387 -2.335 -10.800 1.00 95.38 198 VAL A N 1
ATOM 1498 C CA . VAL A 1 198 ? 14.756 -1.362 -11.838 1.00 95.38 198 VAL A CA 1
ATOM 1499 C C . VAL A 1 198 ? 15.190 -2.115 -13.093 1.00 95.38 198 VAL A C 1
ATOM 1501 O O . VAL A 1 198 ? 15.999 -3.039 -13.010 1.00 95.38 198 VAL A O 1
ATOM 1504 N N . MET A 1 199 ? 14.635 -1.749 -14.247 1.00 94.56 199 MET A N 1
ATOM 1505 C CA . MET A 1 199 ? 14.853 -2.442 -15.518 1.00 94.56 199 MET A CA 1
ATOM 1506 C C . MET A 1 199 ? 14.917 -1.452 -16.694 1.00 94.56 199 MET A C 1
ATOM 1508 O O . MET A 1 199 ? 14.130 -0.505 -16.722 1.00 94.56 199 MET A O 1
ATOM 1512 N N . PRO A 1 200 ? 15.779 -1.677 -17.703 1.00 95.44 200 PRO A N 1
ATOM 1513 C CA . PRO A 1 200 ? 15.786 -0.859 -18.913 1.00 95.44 200 PRO A CA 1
ATOM 1514 C C . PRO A 1 200 ? 14.556 -1.129 -19.790 1.00 95.44 200 PRO A C 1
ATOM 1516 O O . PRO A 1 200 ? 14.094 -2.270 -19.900 1.00 95.44 200 PRO A O 1
ATOM 1519 N N . ALA A 1 201 ? 14.074 -0.099 -20.487 1.00 93.44 201 ALA A N 1
ATOM 1520 C CA . ALA A 1 201 ? 12.927 -0.176 -21.394 1.00 93.44 201 ALA A CA 1
ATOM 1521 C C . ALA A 1 201 ? 13.089 -1.271 -22.458 1.00 93.44 201 ALA A C 1
ATOM 1523 O O . ALA A 1 201 ? 12.150 -2.009 -22.739 1.00 93.44 201 AL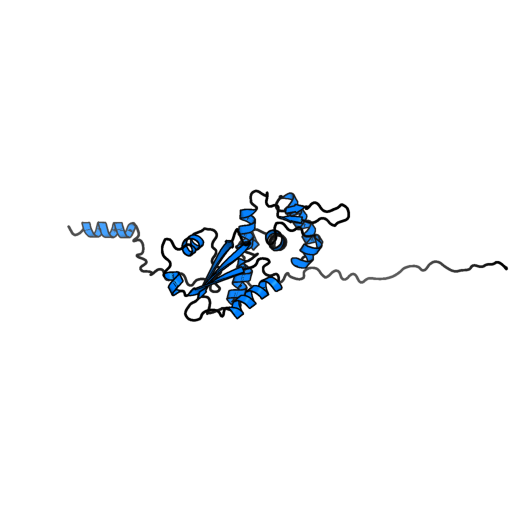A A O 1
ATOM 1524 N N . THR A 1 202 ? 14.309 -1.477 -22.957 1.00 92.88 202 THR A N 1
ATOM 1525 C CA . THR A 1 202 ? 14.624 -2.535 -23.928 1.00 92.88 202 THR A CA 1
ATOM 1526 C C . THR A 1 202 ? 14.351 -3.943 -23.394 1.00 92.88 202 THR A C 1
ATOM 1528 O O . THR A 1 202 ? 13.836 -4.784 -24.128 1.00 92.88 202 THR A O 1
ATOM 1531 N N . ARG A 1 203 ? 14.650 -4.221 -22.115 1.00 92.25 203 ARG A N 1
ATOM 1532 C CA . ARG A 1 203 ? 14.337 -5.519 -21.490 1.00 92.25 203 ARG A CA 1
ATOM 1533 C C . ARG A 1 203 ? 12.845 -5.651 -21.217 1.00 92.25 203 ARG A C 1
ATOM 1535 O O . ARG A 1 203 ? 12.322 -6.752 -21.383 1.00 92.25 203 ARG A O 1
ATOM 1542 N N . PHE A 1 204 ? 12.196 -4.558 -20.814 1.00 92.56 204 PHE A N 1
ATOM 1543 C CA . PHE A 1 204 ? 10.757 -4.515 -20.568 1.00 92.56 204 PHE A CA 1
ATOM 1544 C C . PHE A 1 204 ? 9.958 -4.796 -21.850 1.00 92.56 204 PHE A C 1
ATOM 1546 O O . PHE A 1 204 ? 9.080 -5.655 -21.855 1.00 92.56 204 PHE A O 1
ATOM 1553 N N . ASP A 1 205 ? 10.316 -4.157 -22.964 1.00 89.94 205 ASP A N 1
ATOM 1554 C CA . ASP A 1 205 ? 9.669 -4.368 -24.264 1.00 89.94 205 ASP A CA 1
ATOM 1555 C C . ASP A 1 205 ? 9.981 -5.755 -24.862 1.00 89.94 205 ASP A C 1
ATOM 1557 O O . ASP A 1 205 ? 9.216 -6.273 -25.674 1.00 89.94 205 ASP A O 1
ATOM 1561 N N . ALA A 1 206 ? 11.087 -6.382 -24.444 1.00 90.69 206 ALA A N 1
ATOM 1562 C CA . ALA A 1 206 ? 11.479 -7.731 -24.850 1.00 90.69 206 ALA A CA 1
ATOM 1563 C C . ALA A 1 206 ? 10.913 -8.851 -23.956 1.00 90.69 206 ALA A C 1
ATOM 1565 O O . ALA A 1 206 ? 11.279 -10.015 -24.152 1.00 90.69 206 ALA A O 1
ATOM 1566 N N . LEU A 1 207 ? 10.073 -8.537 -22.962 1.00 89.81 207 LEU A N 1
ATOM 1567 C CA . LEU A 1 207 ? 9.430 -9.563 -22.141 1.00 89.81 207 LEU A CA 1
ATOM 1568 C C . LEU A 1 207 ? 8.555 -10.478 -23.021 1.00 89.81 207 LEU A C 1
ATOM 1570 O O . LEU A 1 207 ? 7.837 -10.015 -23.909 1.00 89.81 207 LEU A O 1
ATOM 1574 N N . LYS A 1 208 ? 8.613 -11.792 -22.783 1.00 88.75 208 LYS A N 1
ATOM 1575 C CA . LYS A 1 208 ? 7.907 -12.810 -23.581 1.00 88.75 208 LYS A CA 1
ATOM 1576 C C . LYS A 1 208 ? 6.834 -13.526 -22.769 1.00 88.75 208 LYS A C 1
ATOM 1578 O O . LYS A 1 208 ? 6.911 -13.618 -21.547 1.00 88.75 208 LYS A O 1
ATOM 1583 N N . ALA A 1 209 ? 5.858 -14.107 -23.467 1.00 72.06 209 ALA A N 1
ATOM 1584 C CA . ALA A 1 209 ? 4.884 -15.006 -22.853 1.00 72.06 209 ALA A CA 1
ATOM 1585 C C . ALA A 1 209 ? 5.614 -16.115 -22.064 1.00 72.06 209 ALA A C 1
ATOM 1587 O O . ALA A 1 209 ? 6.425 -16.844 -22.633 1.00 72.06 209 ALA A O 1
ATOM 1588 N N . GLY A 1 210 ? 5.361 -16.187 -20.754 1.00 72.00 210 GLY A N 1
ATOM 1589 C CA . GLY A 1 210 ? 6.061 -17.069 -19.811 1.00 72.00 210 GLY A CA 1
ATOM 1590 C C . GLY A 1 210 ? 6.968 -16.349 -18.803 1.00 72.00 210 GLY A C 1
ATOM 1591 O O . GLY A 1 210 ? 7.290 -16.933 -17.771 1.00 72.00 210 GLY A O 1
ATOM 1592 N N . ASP A 1 211 ? 7.335 -15.081 -19.031 1.00 85.94 211 ASP A N 1
ATOM 1593 C CA . ASP A 1 211 ? 8.029 -14.271 -18.020 1.00 85.94 211 ASP A CA 1
ATOM 1594 C C . ASP A 1 211 ? 7.092 -14.008 -16.821 1.00 85.94 211 ASP A C 1
ATOM 1596 O O . ASP A 1 211 ? 6.013 -13.431 -16.975 1.00 85.94 211 ASP A O 1
ATOM 1600 N N . ASN A 1 212 ? 7.526 -14.362 -15.603 1.00 84.94 212 ASN A N 1
ATOM 1601 C CA . ASN A 1 212 ? 6.763 -14.121 -14.364 1.00 84.94 212 ASN A CA 1
ATOM 1602 C C . ASN A 1 212 ? 6.398 -12.630 -14.201 1.00 84.94 212 ASN A C 1
ATOM 1604 O O . ASN A 1 212 ? 5.286 -12.290 -13.809 1.00 84.94 212 ASN A O 1
ATOM 1608 N N . LEU A 1 213 ? 7.296 -11.724 -14.602 1.00 85.44 213 LEU A N 1
ATOM 1609 C CA . LEU A 1 213 ? 7.028 -10.286 -14.556 1.00 85.44 213 LEU A CA 1
ATOM 1610 C C . LEU A 1 213 ? 5.858 -9.874 -15.462 1.00 85.44 213 LEU A C 1
ATOM 1612 O O . LEU A 1 213 ? 5.048 -9.044 -15.063 1.00 85.44 213 LEU A O 1
ATOM 1616 N N . LEU A 1 214 ? 5.726 -10.472 -16.652 1.00 85.19 214 LEU A N 1
ATOM 1617 C CA . LEU A 1 214 ? 4.566 -10.218 -17.510 1.00 85.19 214 LEU A CA 1
ATOM 1618 C C . LEU A 1 214 ? 3.285 -10.780 -16.912 1.00 85.19 214 LEU A C 1
ATOM 1620 O O . LEU A 1 214 ? 2.253 -10.124 -17.005 1.00 85.19 214 LEU A O 1
ATOM 1624 N N . ALA A 1 215 ? 3.348 -11.950 -16.274 1.00 84.31 215 ALA A N 1
ATOM 1625 C CA . ALA A 1 215 ? 2.198 -12.491 -15.561 1.00 84.31 215 ALA A CA 1
ATOM 1626 C C . ALA A 1 215 ? 1.746 -11.540 -14.440 1.00 84.31 215 ALA A C 1
ATOM 1628 O O . ALA A 1 215 ? 0.556 -11.270 -14.336 1.00 84.31 215 ALA A O 1
ATOM 1629 N N . GLN A 1 216 ? 2.683 -10.961 -13.677 1.00 84.44 216 GLN A N 1
ATOM 1630 C CA . GLN A 1 216 ? 2.393 -9.967 -12.631 1.00 84.44 216 GLN A CA 1
ATOM 1631 C C . GLN A 1 216 ? 1.800 -8.664 -13.185 1.00 84.44 216 GLN A C 1
ATOM 1633 O O . GLN A 1 216 ? 0.881 -8.105 -12.592 1.00 84.44 216 GLN A O 1
ATOM 1638 N N . LEU A 1 217 ? 2.296 -8.190 -14.332 1.00 85.38 217 LEU A N 1
ATOM 1639 C CA . LEU A 1 217 ? 1.768 -7.003 -15.015 1.00 85.38 217 LEU A CA 1
ATOM 1640 C C . LEU A 1 217 ? 0.373 -7.233 -15.611 1.00 85.38 217 LEU A C 1
ATOM 1642 O O . LEU A 1 217 ? -0.402 -6.287 -15.721 1.00 85.38 217 LEU A O 1
ATOM 1646 N N . ALA A 1 218 ? 0.068 -8.471 -16.006 1.00 81.69 218 ALA A N 1
ATOM 1647 C CA . ALA A 1 218 ? -1.224 -8.857 -16.563 1.00 81.69 218 ALA A CA 1
ATOM 1648 C C . ALA A 1 218 ? -2.308 -9.066 -15.497 1.00 81.69 218 ALA A C 1
ATOM 1650 O O . ALA A 1 218 ? -3.482 -9.164 -15.845 1.00 81.69 218 ALA A O 1
ATOM 1651 N N . VAL A 1 219 ? -1.944 -9.142 -14.212 1.00 79.38 219 VAL A N 1
ATOM 1652 C CA . VAL A 1 219 ? -2.939 -9.220 -13.143 1.00 79.38 219 VAL A CA 1
ATOM 1653 C C . VAL A 1 219 ? -3.647 -7.872 -13.027 1.00 79.38 219 VAL A C 1
ATOM 1655 O O . VAL A 1 219 ? -2.997 -6.827 -12.956 1.00 79.38 219 VAL A O 1
ATOM 1658 N N . ASP A 1 220 ? -4.970 -7.892 -12.850 1.00 70.44 220 ASP A N 1
ATOM 1659 C CA . ASP A 1 220 ? -5.803 -6.710 -12.548 1.00 70.44 220 ASP A CA 1
ATOM 1660 C C . ASP A 1 220 ? -5.345 -5.947 -11.283 1.00 70.44 220 ASP A C 1
ATOM 1662 O O . ASP A 1 220 ? -5.829 -4.866 -10.928 1.00 70.44 220 ASP A O 1
ATOM 1666 N N . THR A 1 221 ? -4.389 -6.514 -10.548 1.00 73.00 221 THR A N 1
ATOM 1667 C CA . THR A 1 221 ? -3.779 -5.958 -9.349 1.00 73.00 221 THR A CA 1
ATOM 1668 C C . THR A 1 221 ? -2.627 -4.993 -9.643 1.00 73.00 221 THR A C 1
ATOM 1670 O O . THR A 1 221 ? -2.229 -4.266 -8.739 1.00 73.00 221 THR A O 1
ATOM 1673 N N . CYS A 1 222 ? -2.137 -4.924 -10.878 1.00 86.94 222 CYS A N 1
ATOM 1674 C CA . CYS A 1 222 ? -1.096 -3.988 -11.281 1.00 86.94 222 CYS A CA 1
ATOM 1675 C C . CYS A 1 222 ? -1.674 -2.583 -11.533 1.00 86.94 222 CYS A C 1
ATOM 1677 O O . CYS A 1 222 ? -2.732 -2.437 -12.144 1.00 86.94 222 CYS A O 1
ATOM 1679 N N . ILE A 1 223 ? -0.989 -1.534 -11.064 1.00 90.62 223 ILE A N 1
ATOM 1680 C CA . ILE A 1 223 ? -1.355 -0.137 -11.349 1.00 90.62 223 ILE A CA 1
ATOM 1681 C C . ILE A 1 223 ? -0.167 0.641 -11.887 1.00 90.62 223 ILE A C 1
ATOM 1683 O O . ILE A 1 223 ? 0.919 0.622 -11.314 1.00 90.62 223 ILE A O 1
ATOM 1687 N N . ASP A 1 224 ? -0.419 1.402 -12.948 1.00 91.88 224 ASP A N 1
ATOM 1688 C CA . ASP A 1 224 ? 0.519 2.381 -13.480 1.00 91.88 224 ASP A CA 1
ATOM 1689 C C . ASP A 1 224 ? 0.588 3.631 -12.577 1.00 91.88 224 ASP A C 1
ATOM 1691 O O . ASP A 1 224 ? -0.402 4.332 -12.324 1.00 91.88 224 ASP A O 1
ATOM 1695 N N . ILE A 1 225 ? 1.789 3.911 -12.078 1.00 92.94 225 ILE A N 1
ATOM 1696 C CA . ILE A 1 225 ? 2.114 5.083 -11.261 1.00 92.94 225 ILE A CA 1
ATOM 1697 C C . ILE A 1 225 ? 3.206 5.951 -11.900 1.00 92.94 225 ILE A C 1
ATOM 1699 O O . ILE A 1 225 ? 3.896 6.701 -11.205 1.00 92.94 225 ILE A O 1
ATOM 1703 N N . SER A 1 226 ? 3.355 5.863 -13.221 1.00 91.44 226 SER A N 1
ATOM 1704 C CA . SER A 1 226 ? 4.366 6.578 -13.993 1.00 91.44 226 SER A CA 1
ATOM 1705 C C . SER A 1 226 ? 4.318 8.091 -13.729 1.00 91.44 226 SER A C 1
ATOM 1707 O O . SER A 1 226 ? 3.240 8.689 -13.594 1.00 91.44 226 SER A O 1
ATOM 1709 N N . PRO A 1 227 ? 5.487 8.750 -13.636 1.00 83.12 227 PRO A N 1
ATOM 1710 C CA . PRO A 1 227 ? 5.553 10.154 -13.255 1.00 83.12 227 PRO A CA 1
ATOM 1711 C C . PRO A 1 227 ? 4.964 11.080 -14.324 1.00 83.12 227 PRO A C 1
ATOM 1713 O O . PRO A 1 227 ? 4.324 12.078 -13.988 1.00 83.12 227 PRO A O 1
ATOM 1716 N N . SER A 1 228 ? 5.117 10.729 -15.598 1.00 70.19 228 SER A N 1
ATOM 1717 C CA . SER A 1 228 ? 4.451 11.398 -16.711 1.00 70.19 228 SER A CA 1
ATOM 1718 C C . SER A 1 228 ? 3.061 10.792 -16.922 1.00 70.19 228 SER A C 1
ATOM 1720 O O . SER A 1 228 ? 2.966 9.565 -16.969 1.00 70.19 228 SER A O 1
ATOM 1722 N N . PRO A 1 229 ? 1.988 11.588 -17.128 1.00 55.38 229 PRO A N 1
ATOM 1723 C CA . PRO A 1 229 ? 0.797 11.049 -17.774 1.00 55.38 229 PRO A CA 1
ATOM 1724 C C . PRO A 1 229 ? 1.264 10.454 -19.099 1.00 55.38 229 PRO A C 1
ATOM 1726 O O . PRO A 1 229 ? 2.047 11.087 -19.815 1.00 55.38 229 PRO A O 1
ATOM 1729 N N . GLN A 1 230 ? 0.886 9.207 -19.371 1.00 50.69 230 GLN A N 1
ATOM 1730 C CA . GLN A 1 230 ? 1.336 8.518 -20.568 1.00 50.69 230 GLN A CA 1
ATOM 1731 C C . GLN A 1 230 ? 1.127 9.433 -21.781 1.00 50.69 230 GLN A C 1
ATOM 1733 O O . GLN A 1 230 ? 0.002 9.828 -22.101 1.00 50.69 230 GLN A O 1
ATOM 1738 N N . ARG A 1 231 ? 2.209 9.729 -22.512 1.00 39.84 231 ARG A N 1
ATOM 1739 C CA . ARG A 1 231 ? 2.062 9.897 -23.954 1.00 39.84 231 ARG A CA 1
ATOM 1740 C C . ARG A 1 231 ? 1.461 8.566 -24.376 1.00 39.84 231 ARG A C 1
ATOM 1742 O O . ARG A 1 231 ? 2.106 7.546 -24.130 1.00 39.84 231 ARG A O 1
ATOM 1749 N N . LYS A 1 232 ? 0.205 8.576 -24.861 1.00 32.56 232 LYS A N 1
ATOM 1750 C CA . LYS A 1 232 ? -0.479 7.382 -25.388 1.00 32.56 232 LYS A CA 1
ATOM 1751 C C . LYS A 1 232 ? 0.586 6.500 -26.022 1.00 32.56 232 LYS A C 1
ATOM 1753 O O . LYS A 1 232 ? 1.373 7.071 -26.794 1.00 32.56 232 LYS A O 1
ATOM 1758 N N . PRO A 1 233 ? 0.654 5.193 -25.706 1.00 35.22 233 PRO A N 1
ATOM 1759 C CA . PRO A 1 233 ? 1.588 4.335 -26.402 1.00 35.22 233 PRO A CA 1
ATOM 1760 C C . PRO A 1 233 ? 1.428 4.670 -27.876 1.00 35.22 233 PRO A C 1
ATOM 1762 O O . PRO A 1 233 ? 0.302 4.735 -28.383 1.00 35.22 233 PRO A O 1
ATOM 1765 N N . ALA A 1 234 ? 2.533 4.957 -28.555 1.00 34.84 234 ALA A N 1
ATOM 1766 C CA . ALA A 1 234 ? 2.550 4.818 -29.991 1.00 34.84 234 ALA A CA 1
ATOM 1767 C C . ALA A 1 234 ? 2.379 3.314 -30.257 1.00 34.84 234 ALA A C 1
ATOM 1769 O O . ALA A 1 234 ? 3.285 2.639 -30.731 1.00 34.84 234 ALA A O 1
ATOM 1770 N N . THR A 1 235 ? 1.193 2.763 -29.953 1.00 33.47 235 THR A N 1
ATOM 1771 C CA . THR A 1 235 ? 0.571 1.791 -30.829 1.00 33.47 235 THR A CA 1
ATOM 1772 C C . THR A 1 235 ? 0.814 2.373 -32.194 1.00 33.47 235 THR A C 1
ATOM 1774 O O . THR A 1 235 ? 0.334 3.476 -32.464 1.00 33.47 235 THR A O 1
ATOM 1777 N N . LYS A 1 236 ? 1.663 1.705 -32.976 1.00 37.03 236 LYS A N 1
ATOM 1778 C CA . LYS A 1 236 ? 1.822 1.949 -34.399 1.00 37.03 236 LYS A CA 1
ATOM 1779 C C . LYS A 1 236 ? 0.443 2.294 -34.940 1.00 37.03 236 LYS A C 1
ATOM 1781 O O . LYS A 1 236 ? -0.388 1.411 -35.131 1.00 37.03 236 LYS A O 1
ATOM 1786 N N . ALA A 1 237 ? 0.178 3.581 -35.126 1.00 33.56 237 ALA A N 1
ATOM 1787 C CA . ALA A 1 237 ? -1.061 4.055 -35.695 1.00 33.56 237 ALA A CA 1
ATOM 1788 C C . ALA A 1 237 ? -0.926 3.910 -37.211 1.00 33.56 237 ALA A C 1
ATOM 1790 O O . ALA A 1 237 ? -1.053 4.865 -37.959 1.00 33.56 237 ALA A O 1
ATOM 1791 N N . ALA A 1 238 ? -0.720 2.672 -37.658 1.00 34.00 238 ALA A N 1
ATOM 1792 C CA . ALA A 1 238 ? -1.474 2.167 -38.785 1.00 34.00 238 ALA A CA 1
ATOM 1793 C C . ALA A 1 238 ? -2.861 1.793 -38.238 1.00 34.00 238 ALA A C 1
ATOM 1795 O O . ALA A 1 238 ? -3.268 0.633 -38.221 1.00 34.00 238 ALA A O 1
ATOM 1796 N N . ALA A 1 239 ? -3.574 2.797 -37.715 1.00 36.38 239 ALA A N 1
ATOM 1797 C CA . ALA A 1 239 ? -4.998 2.699 -37.493 1.00 36.38 239 ALA A CA 1
ATOM 1798 C C . ALA A 1 239 ? -5.610 2.636 -38.890 1.00 36.38 239 ALA A C 1
ATOM 1800 O O . ALA A 1 239 ? -5.899 3.656 -39.512 1.00 36.38 239 ALA A O 1
ATOM 1801 N N . THR A 1 240 ? -5.747 1.417 -39.405 1.00 41.31 240 THR A N 1
ATOM 1802 C CA . THR A 1 240 ? -6.720 1.145 -40.452 1.00 41.31 240 THR A CA 1
ATOM 1803 C C . THR A 1 240 ? -8.046 1.528 -39.824 1.00 41.31 240 THR A C 1
ATOM 1805 O O . THR A 1 240 ? -8.567 0.796 -38.982 1.00 41.31 240 THR A O 1
ATOM 1808 N N . GLN A 1 241 ? -8.528 2.735 -40.122 1.00 46.69 241 GLN A N 1
ATOM 1809 C CA . GLN A 1 241 ? -9.843 3.149 -39.671 1.00 46.69 241 GLN A CA 1
ATOM 1810 C C . GLN A 1 241 ? -10.819 2.057 -40.120 1.00 46.69 241 GLN A C 1
ATOM 1812 O O . GLN A 1 241 ? -10.767 1.653 -41.289 1.00 46.69 241 GLN A O 1
ATOM 1817 N N . PRO A 1 242 ? -11.652 1.504 -39.221 1.00 44.78 242 PRO A N 1
ATOM 1818 C CA . PRO A 1 242 ? -12.649 0.538 -39.627 1.00 44.78 242 PRO A CA 1
ATOM 1819 C C . PRO A 1 242 ? -13.582 1.262 -40.588 1.00 44.78 242 PRO A C 1
ATOM 1821 O O . PRO A 1 242 ? -14.368 2.118 -40.193 1.00 44.78 242 PRO A O 1
ATOM 1824 N N . VAL A 1 243 ? -13.418 0.953 -41.871 1.00 57.56 243 VAL A N 1
ATOM 1825 C CA . VAL A 1 243 ? -14.188 1.527 -42.967 1.00 57.56 243 VAL A CA 1
ATOM 1826 C C . VAL A 1 243 ? -15.661 1.376 -42.605 1.00 57.56 243 VAL A C 1
ATOM 1828 O O . VAL A 1 243 ? -16.140 0.244 -42.445 1.00 57.56 243 VAL A O 1
ATOM 1831 N N . GLY A 1 244 ? -16.342 2.505 -42.397 1.00 67.50 244 GLY A N 1
ATOM 1832 C CA . GLY A 1 244 ? -17.726 2.528 -41.940 1.00 67.50 244 GLY A CA 1
ATOM 1833 C C . GLY A 1 244 ? -18.606 1.685 -42.860 1.00 67.50 244 GLY A C 1
ATOM 1834 O O . GLY A 1 244 ? -18.349 1.569 -44.060 1.00 67.50 244 GLY A O 1
ATOM 1835 N N . LEU A 1 245 ? -19.652 1.076 -42.304 1.00 68.31 245 LEU A N 1
ATOM 1836 C CA . LEU A 1 245 ? -20.527 0.142 -43.023 1.00 68.31 245 LEU A CA 1
ATOM 1837 C C . LEU A 1 245 ? -21.089 0.756 -44.326 1.00 68.31 245 LEU A C 1
ATOM 1839 O O . LEU A 1 245 ? -21.199 0.073 -45.343 1.00 68.31 245 LEU A O 1
ATOM 1843 N N . LEU A 1 246 ? -21.309 2.075 -44.328 1.00 67.88 246 LEU A N 1
ATOM 1844 C CA . LEU A 1 246 ? -21.719 2.863 -45.493 1.00 67.88 246 LEU A CA 1
ATOM 1845 C C . LEU A 1 246 ? -20.628 3.013 -46.564 1.00 67.88 246 LEU A C 1
ATOM 1847 O O . LEU A 1 246 ? -20.932 2.942 -47.752 1.00 67.88 246 LEU A O 1
ATOM 1851 N N . GLU A 1 247 ? -19.357 3.163 -46.191 1.00 71.69 247 GLU A N 1
ATOM 1852 C CA . GLU A 1 247 ? -18.261 3.181 -47.168 1.00 71.69 247 GLU A CA 1
ATOM 1853 C C . GLU A 1 247 ? -18.059 1.797 -47.801 1.00 71.69 247 GLU A C 1
ATOM 1855 O O . GLU A 1 247 ? -17.807 1.699 -49.004 1.00 71.69 247 GLU A O 1
ATOM 1860 N N . LYS A 1 248 ? -18.217 0.717 -47.021 1.00 73.75 248 LYS A N 1
ATOM 1861 C CA . LYS A 1 248 ? -18.189 -0.655 -47.556 1.00 73.75 248 LYS A CA 1
ATOM 1862 C C . LYS A 1 248 ? -19.336 -0.894 -48.538 1.00 73.75 248 LYS A C 1
ATOM 1864 O O . LYS A 1 248 ? -19.105 -1.461 -49.607 1.00 73.75 248 LYS A O 1
ATOM 1869 N N . ALA A 1 249 ? -20.542 -0.423 -48.216 1.00 73.12 249 ALA A N 1
ATOM 1870 C CA . ALA A 1 249 ? -21.692 -0.491 -49.116 1.00 73.12 249 ALA A CA 1
ATOM 1871 C C . ALA A 1 249 ? -21.462 0.332 -50.396 1.00 73.12 249 ALA A C 1
ATOM 1873 O O . ALA A 1 249 ? -21.694 -0.163 -51.498 1.00 73.12 249 ALA A O 1
ATOM 1874 N N . ARG A 1 250 ? -20.906 1.544 -50.272 1.00 77.12 250 ARG A N 1
ATOM 1875 C CA . ARG A 1 250 ? -20.595 2.418 -51.412 1.00 77.12 250 ARG A CA 1
AT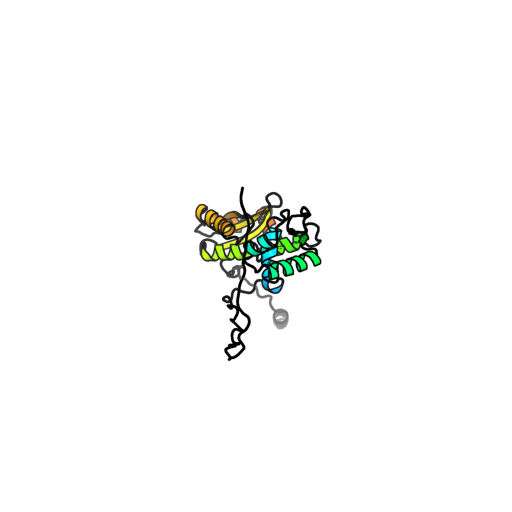OM 1876 C C . ARG A 1 250 ? -19.550 1.809 -52.349 1.00 77.12 250 ARG A C 1
ATOM 1878 O O . ARG A 1 250 ? -19.718 1.881 -53.562 1.00 77.12 250 ARG A O 1
ATOM 1885 N N . ARG A 1 251 ? -18.507 1.162 -51.815 1.00 77.06 251 ARG A N 1
ATOM 1886 C CA . ARG A 1 251 ? -17.501 0.459 -52.635 1.00 77.06 251 ARG A CA 1
ATOM 1887 C C . ARG A 1 251 ? -18.074 -0.770 -53.340 1.00 77.06 251 ARG A C 1
ATOM 1889 O O . ARG A 1 251 ? -17.719 -1.012 -54.488 1.00 77.06 251 ARG A O 1
ATOM 1896 N N . ARG A 1 252 ? -18.981 -1.516 -52.696 1.00 73.69 252 ARG A N 1
ATOM 1897 C CA . ARG A 1 252 ? -19.665 -2.652 -53.339 1.00 73.69 252 ARG A CA 1
ATOM 1898 C C . ARG A 1 252 ? -20.603 -2.209 -54.463 1.00 73.69 252 ARG A C 1
ATOM 1900 O O . ARG A 1 252 ? -20.579 -2.818 -55.523 1.00 73.69 252 ARG A O 1
ATOM 1907 N N . LEU A 1 253 ? -21.362 -1.130 -54.271 1.00 72.62 253 LEU A N 1
ATOM 1908 C CA . LEU A 1 253 ? -22.230 -0.574 -55.317 1.00 72.62 253 LEU A CA 1
ATOM 1909 C C . LEU A 1 253 ? -21.436 0.005 -56.495 1.00 72.62 253 LEU A C 1
ATOM 1911 O O . LEU A 1 253 ? -21.806 -0.220 -57.641 1.00 72.62 253 LEU A O 1
ATOM 1915 N N . ALA A 1 254 ? -20.311 0.679 -56.234 1.00 73.69 254 ALA A N 1
ATOM 1916 C CA . ALA A 1 254 ? -19.439 1.201 -57.289 1.00 73.69 254 ALA A CA 1
ATOM 1917 C C . ALA A 1 254 ? -18.760 0.102 -58.132 1.00 73.69 254 ALA A C 1
ATOM 1919 O O . ALA A 1 254 ? -18.373 0.356 -59.269 1.00 73.69 254 ALA A O 1
ATOM 1920 N N . GLY A 1 255 ? -18.603 -1.108 -57.583 1.00 70.69 255 GLY A N 1
ATOM 1921 C CA . GLY A 1 255 ? -18.105 -2.271 -58.323 1.00 70.69 255 GLY A CA 1
ATOM 1922 C C . GLY A 1 255 ? -19.158 -2.938 -59.213 1.00 70.69 255 GLY A C 1
ATOM 1923 O O . GLY A 1 255 ? -18.795 -3.592 -60.182 1.00 70.69 255 GLY A O 1
ATOM 1924 N N . LEU A 1 256 ? -20.448 -2.751 -58.914 1.00 65.44 256 LEU A N 1
ATOM 1925 C CA . LEU A 1 256 ? -21.560 -3.339 -59.671 1.00 65.44 256 LEU A CA 1
ATOM 1926 C C . LEU A 1 256 ? -22.011 -2.474 -60.855 1.00 65.44 256 LEU A C 1
ATOM 1928 O O . LEU A 1 256 ? -22.663 -2.980 -61.755 1.00 65.44 256 LEU A O 1
ATOM 1932 N N . THR A 1 257 ? -21.653 -1.189 -60.885 1.00 58.41 257 THR A N 1
ATOM 1933 C CA . THR A 1 257 ? -21.982 -0.267 -61.989 1.00 58.41 257 THR A CA 1
ATOM 1934 C C . THR A 1 257 ? -20.937 -0.234 -63.110 1.00 58.41 257 THR A C 1
ATOM 1936 O O . THR A 1 257 ? -21.036 0.593 -64.013 1.00 58.41 257 THR A O 1
ATOM 1939 N N . ARG A 1 258 ? -19.922 -1.109 -63.064 1.00 57.09 258 ARG A N 1
ATOM 1940 C CA . ARG A 1 258 ? -18.905 -1.277 -64.124 1.00 57.09 258 ARG A CA 1
ATOM 1941 C C . ARG A 1 258 ? -18.910 -2.672 -64.768 1.00 57.09 258 ARG A C 1
ATOM 1943 O O . ARG A 1 258 ? -17.927 -3.026 -65.414 1.00 57.09 258 ARG A O 1
ATOM 1950 N N . ALA A 1 259 ? -19.984 -3.438 -64.582 1.00 47.34 259 ALA A N 1
ATOM 1951 C CA . ALA A 1 259 ? -20.256 -4.671 -65.317 1.00 47.34 259 ALA A CA 1
ATOM 1952 C C . ALA A 1 259 ? -21.391 -4.431 -66.317 1.00 47.34 259 ALA A C 1
ATOM 1954 O O . ALA A 1 259 ? -22.335 -3.698 -65.943 1.00 47.34 259 ALA A O 1
#

Foldseek 3Di:
DDDDDDDDDDDDDDDDDDDDDDPPPDDPDPDDPPPPCDPQWPCVVVDPLLLLLQLLVQLLCQVDWDALVRSCVLSVHDSVSSVVSQVVCVVVVQKDWDDDPPPDGITIHGNPVPPCNVVVSLVSCQTQQPLVLVLVLCLPPVVQFFPWKKFLTADPVQRATEIETEGEPHHPDPVSVVVSQVVCCVVSSHVHHHDYDYYYPVVVVVDDDPPVVVVSCPDPSMDISTNDPDPPPPPVPPVPPPQPPVNVVVVVVVVVVVD

Radius of gyration: 30.94 Å; chains: 1; bounding box: 44×64×143 Å

Secondary structure (DSSP, 8-state):
-----------------------------PPP---------HHHHHS-HHHHHHHHHHTTSTT--EEHHHHHHHHT--HHHHHHHHHHHHHTTSEEEE---TTSPPEEEE-TTSTTHHHHHHHHIIIIITHHHHHHHHHHHSTTTEEEEEEEEE-TTT--EEEEEEESSSPPPHHHHHHHHHHHHHTTS--S-EEEEEEEHHHHHT--TT-HHHHHHHSTT-EE--SSPP--------------HHHHHHHHHHHHTT-